Protein AF-A0A3D2L5I9-F1 (afdb_monomer_lite)

Structure (mmCIF, N/CA/C/O backbone):
data_AF-A0A3D2L5I9-F1
#
_entry.id   AF-A0A3D2L5I9-F1
#
loop_
_atom_site.group_PDB
_atom_site.id
_atom_site.type_symbol
_atom_site.label_atom_id
_atom_site.label_alt_id
_atom_site.label_comp_id
_atom_site.label_asym_id
_atom_site.label_entity_id
_atom_site.label_seq_id
_atom_site.pdbx_PDB_ins_code
_atom_site.Cartn_x
_atom_site.Cartn_y
_atom_site.Cartn_z
_atom_site.occupancy
_atom_site.B_iso_or_equiv
_atom_site.auth_seq_id
_atom_site.auth_comp_id
_atom_site.auth_asym_id
_atom_site.auth_atom_id
_atom_site.pdbx_PDB_model_num
ATOM 1 N N . SER A 1 1 ? 33.520 2.762 -10.203 1.00 84.25 1 SER A N 1
ATOM 2 C CA . SER A 1 1 ? 34.699 3.358 -9.520 1.00 84.25 1 SER A CA 1
ATOM 3 C C . SER A 1 1 ? 34.279 4.607 -8.749 1.00 84.25 1 SER A C 1
ATOM 5 O O . SER A 1 1 ? 33.201 5.120 -9.015 1.00 84.25 1 SER A O 1
ATOM 7 N N . VAL A 1 2 ? 35.081 5.107 -7.803 1.00 85.94 2 VAL A N 1
ATOM 8 C CA . VAL A 1 2 ? 34.767 6.342 -7.051 1.00 85.94 2 VAL A CA 1
ATOM 9 C C . VAL A 1 2 ? 35.855 7.382 -7.294 1.00 85.94 2 VAL A C 1
ATOM 11 O O . VAL A 1 2 ? 37.034 7.056 -7.158 1.00 85.94 2 VAL A O 1
ATOM 14 N N . ASP A 1 3 ? 35.459 8.608 -7.631 1.00 86.44 3 ASP A N 1
ATOM 15 C CA . ASP A 1 3 ? 36.350 9.762 -7.791 1.00 86.44 3 ASP A CA 1
ATOM 16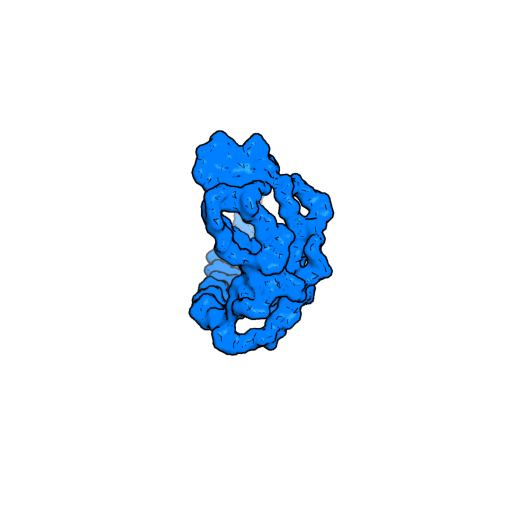 C C . ASP A 1 3 ? 35.746 11.000 -7.109 1.00 86.44 3 ASP A C 1
ATOM 18 O O . ASP A 1 3 ? 34.806 11.625 -7.602 1.00 86.44 3 ASP A O 1
ATOM 22 N N . GLY A 1 4 ? 36.245 11.330 -5.915 1.00 92.44 4 GLY A N 1
ATOM 23 C CA . GLY A 1 4 ? 35.670 12.390 -5.087 1.00 92.44 4 GLY A CA 1
ATOM 24 C C . GLY A 1 4 ? 34.204 12.112 -4.736 1.00 92.44 4 GLY A C 1
ATOM 25 O O . GLY A 1 4 ? 33.911 11.149 -4.032 1.00 92.44 4 GLY A O 1
ATOM 26 N N . ASN A 1 5 ? 33.298 12.964 -5.227 1.00 93.62 5 ASN A N 1
ATOM 27 C CA . ASN A 1 5 ? 31.845 12.836 -5.043 1.00 93.62 5 ASN A CA 1
ATOM 28 C C . ASN A 1 5 ? 31.147 12.110 -6.209 1.00 93.62 5 ASN A C 1
ATOM 30 O O . ASN A 1 5 ? 29.917 12.084 -6.252 1.00 93.62 5 ASN A O 1
ATOM 34 N N . LEU A 1 6 ? 31.913 11.564 -7.159 1.00 95.62 6 LEU A N 1
ATOM 35 C CA . LEU A 1 6 ? 31.402 10.844 -8.321 1.00 95.62 6 LEU A CA 1
ATOM 36 C C . LEU A 1 6 ? 31.503 9.335 -8.098 1.00 95.62 6 LEU A C 1
ATOM 38 O O . LEU A 1 6 ? 32.579 8.809 -7.800 1.00 95.62 6 LEU A O 1
ATOM 42 N N . TYR A 1 7 ? 30.393 8.635 -8.298 1.00 95.44 7 TYR A N 1
ATOM 43 C CA . TYR A 1 7 ? 30.299 7.183 -8.209 1.00 95.44 7 TYR A CA 1
ATOM 44 C C . TYR A 1 7 ? 29.892 6.645 -9.577 1.00 95.44 7 TYR A C 1
ATOM 46 O O . TYR A 1 7 ? 28.809 6.937 -10.071 1.00 95.44 7 TYR A O 1
ATOM 54 N N . ASN A 1 8 ? 30.787 5.884 -10.197 1.00 95.12 8 ASN A N 1
ATOM 55 C CA . ASN A 1 8 ? 30.602 5.308 -11.523 1.00 95.12 8 ASN A CA 1
ATOM 56 C C . ASN A 1 8 ? 30.122 3.864 -11.385 1.00 95.12 8 ASN A C 1
ATOM 58 O O . ASN A 1 8 ? 30.791 3.048 -10.731 1.00 95.12 8 ASN A O 1
ATOM 62 N N . PHE A 1 9 ? 29.012 3.574 -12.041 1.00 94.62 9 PHE A N 1
ATOM 63 C CA . PHE A 1 9 ? 28.404 2.264 -12.174 1.00 94.62 9 PHE A CA 1
ATOM 64 C C . PHE A 1 9 ? 28.638 1.765 -13.591 1.00 94.62 9 PHE A C 1
ATOM 66 O O . PHE A 1 9 ? 28.548 2.540 -14.545 1.00 94.62 9 PHE A O 1
ATOM 73 N N . ASN A 1 10 ? 28.970 0.479 -13.701 1.00 95.25 10 ASN A N 1
ATOM 74 C CA . ASN A 1 10 ? 29.257 -0.157 -14.985 1.00 95.25 10 ASN A CA 1
ATOM 75 C C . ASN A 1 10 ? 28.135 -1.082 -15.471 1.00 95.25 10 ASN A C 1
ATOM 77 O O . ASN A 1 10 ? 28.243 -1.684 -16.533 1.00 95.25 10 ASN A O 1
ATOM 81 N N . PHE A 1 11 ? 27.098 -1.196 -14.652 1.00 94.62 11 PHE A N 1
ATOM 82 C CA . PHE A 1 11 ? 25.869 -1.918 -14.896 1.00 94.62 11 PHE A CA 1
ATOM 83 C C . PHE A 1 11 ? 24.744 -1.034 -14.363 1.00 94.62 11 PHE A C 1
ATOM 85 O O . PHE A 1 11 ? 24.913 -0.426 -13.295 1.00 94.62 11 PHE A O 1
ATOM 92 N N . ALA A 1 12 ? 23.647 -0.931 -15.097 1.00 94.94 12 ALA A N 1
ATOM 93 C CA . ALA A 1 12 ? 22.454 -0.233 -14.661 1.00 94.94 12 ALA A CA 1
ATOM 94 C C . ALA A 1 12 ? 21.211 -0.885 -15.264 1.00 94.94 12 ALA A C 1
ATOM 96 O O . ALA A 1 12 ? 21.220 -1.295 -16.416 1.00 94.94 12 ALA A O 1
ATOM 97 N N . GLU A 1 13 ? 20.156 -0.897 -14.472 1.00 94.94 13 GLU A N 1
ATOM 98 C CA . GLU A 1 13 ? 18.800 -1.284 -14.832 1.00 94.94 13 GLU A CA 1
ATOM 99 C C . GLU A 1 13 ? 17.882 -0.310 -14.087 1.00 94.94 13 GLU A C 1
ATOM 101 O O . GLU A 1 13 ? 18.265 0.237 -13.038 1.00 94.94 13 GLU A O 1
ATOM 106 N N . ALA A 1 14 ? 16.715 -0.022 -14.645 1.00 95.12 14 ALA A N 1
ATOM 107 C CA . ALA A 1 14 ? 15.743 0.843 -14.012 1.00 95.12 14 ALA A CA 1
ATOM 108 C C . ALA A 1 14 ? 14.333 0.313 -14.204 1.00 95.12 14 ALA A C 1
ATOM 110 O O . ALA A 1 14 ? 13.960 -0.083 -15.303 1.00 95.12 14 ALA A O 1
ATOM 111 N N . ASP A 1 15 ? 13.542 0.465 -13.149 1.00 96.19 15 ASP A N 1
ATOM 112 C CA . ASP A 1 15 ? 12.116 0.198 -13.174 1.00 96.19 15 ASP A CA 1
ATOM 113 C C . ASP A 1 15 ? 11.346 1.514 -13.133 1.00 96.19 15 ASP A C 1
ATOM 115 O O . ASP A 1 15 ? 11.724 2.476 -12.447 1.00 96.19 15 ASP A O 1
ATOM 119 N N . VAL A 1 16 ? 10.237 1.547 -13.861 1.00 96.50 16 VAL A N 1
ATOM 120 C CA . VAL A 1 16 ? 9.197 2.553 -13.712 1.00 96.50 16 VAL A CA 1
ATOM 121 C C . VAL A 1 16 ? 7.863 1.876 -13.484 1.00 96.50 16 VAL A C 1
ATOM 123 O O . VAL A 1 16 ? 7.476 0.951 -14.188 1.00 96.50 16 VAL A O 1
ATOM 126 N N . GLU A 1 17 ? 7.147 2.363 -12.485 1.00 96.62 17 GLU A N 1
ATOM 127 C CA . GLU A 1 17 ? 5.979 1.682 -11.952 1.00 96.62 17 GLU A CA 1
ATOM 128 C C . GLU A 1 17 ? 4.804 2.651 -11.870 1.00 96.62 17 GLU A C 1
ATOM 130 O O . GLU A 1 17 ? 4.976 3.848 -11.595 1.00 96.62 17 GLU A O 1
ATOM 135 N N . VAL A 1 18 ? 3.597 2.143 -12.114 1.00 96.38 18 VAL A N 1
ATOM 136 C CA . VAL A 1 18 ? 2.380 2.898 -11.850 1.00 96.38 18 VAL A CA 1
ATOM 137 C C . VAL A 1 18 ? 1.309 2.049 -11.182 1.00 96.38 18 VAL A C 1
ATOM 139 O O . VAL A 1 18 ? 0.772 1.102 -11.749 1.00 96.38 18 VAL A O 1
ATOM 142 N N . ARG A 1 19 ? 0.881 2.524 -10.013 1.00 95.69 19 ARG A N 1
ATOM 143 C CA . ARG A 1 19 ? -0.243 1.957 -9.279 1.00 95.69 19 ARG A CA 1
ATOM 144 C C . ARG A 1 19 ? -1.525 2.737 -9.514 1.00 95.69 19 ARG A C 1
ATOM 146 O O . ARG A 1 19 ? -1.559 3.967 -9.386 1.00 95.69 19 ARG A O 1
ATOM 153 N N . GLN A 1 20 ? -2.619 2.026 -9.775 1.00 94.50 20 GLN A N 1
ATOM 154 C CA . GLN A 1 20 ? -3.961 2.596 -9.761 1.00 94.50 20 GLN A CA 1
ATOM 155 C C . GLN A 1 20 ? -4.847 1.884 -8.748 1.00 94.50 20 GLN A C 1
ATOM 157 O O . GLN A 1 20 ? -5.214 0.726 -8.924 1.00 94.50 20 GLN A O 1
ATOM 162 N N . ARG A 1 21 ? -5.273 2.647 -7.743 1.00 94.00 21 ARG A N 1
ATOM 163 C CA . ARG A 1 21 ? -5.914 2.128 -6.542 1.00 94.00 21 ARG A CA 1
ATOM 164 C C . ARG A 1 21 ? -7.182 2.898 -6.204 1.00 94.00 21 ARG A C 1
ATOM 166 O O . ARG A 1 21 ? -7.179 4.133 -6.229 1.00 94.00 21 ARG A O 1
ATOM 173 N N . GLU A 1 22 ? -8.250 2.181 -5.885 1.00 95.12 22 GLU A N 1
ATOM 174 C CA . GLU A 1 22 ? -9.469 2.732 -5.300 1.00 95.12 22 GLU A CA 1
ATOM 175 C C . GLU A 1 22 ? -9.723 2.046 -3.961 1.00 95.12 22 GLU A C 1
ATOM 177 O O . GLU A 1 22 ? -10.091 0.879 -3.915 1.00 95.12 22 GLU A O 1
ATOM 182 N N . GLU A 1 23 ? -9.555 2.816 -2.890 1.00 95.62 23 GLU A N 1
ATOM 183 C CA . GLU A 1 23 ? -9.696 2.345 -1.518 1.00 95.62 23 GLU A CA 1
ATOM 184 C C . GLU A 1 23 ? -10.967 2.948 -0.906 1.00 95.62 23 GLU A C 1
ATOM 186 O O . GLU A 1 23 ? -11.103 4.174 -0.788 1.00 95.62 23 GLU A O 1
ATOM 191 N N . THR A 1 24 ? -11.907 2.092 -0.509 1.00 97.50 24 THR A N 1
ATOM 192 C CA . THR A 1 24 ? -13.145 2.498 0.159 1.00 97.50 24 THR A CA 1
ATOM 193 C C . THR A 1 24 ? -13.059 2.181 1.642 1.00 97.50 24 THR A C 1
ATOM 195 O O . THR A 1 24 ? -12.891 1.035 2.038 1.00 97.50 24 THR A O 1
ATOM 198 N N . ARG A 1 25 ? -13.233 3.208 2.482 1.00 97.75 25 ARG A N 1
ATOM 199 C CA . ARG A 1 25 ? -13.242 3.060 3.941 1.00 97.75 25 ARG A CA 1
ATOM 200 C C . ARG A 1 25 ? -14.627 3.277 4.521 1.00 97.75 25 ARG A C 1
ATOM 202 O O . ARG A 1 25 ? -15.250 4.323 4.312 1.00 97.75 25 ARG A O 1
ATOM 209 N N . LYS A 1 26 ? -15.075 2.329 5.334 1.00 97.94 26 LYS A N 1
ATOM 210 C CA . LYS A 1 26 ? -16.334 2.390 6.072 1.00 97.94 26 LYS A CA 1
ATOM 211 C C . LYS A 1 26 ? -16.040 2.265 7.554 1.00 97.94 26 LYS A C 1
ATOM 213 O O . LYS A 1 26 ? -15.425 1.308 7.988 1.00 97.94 26 LYS A O 1
ATOM 218 N N . ILE A 1 27 ? -16.501 3.236 8.337 1.00 97.81 27 ILE A N 1
ATOM 219 C CA . ILE A 1 27 ? -16.278 3.272 9.785 1.00 97.81 27 ILE A CA 1
ATOM 220 C C . ILE A 1 27 ? -17.617 3.498 10.473 1.00 97.81 27 ILE A C 1
ATOM 222 O O . ILE A 1 27 ? -18.371 4.406 10.116 1.00 97.81 27 ILE A O 1
ATOM 226 N N . GLN A 1 28 ? -17.914 2.669 11.466 1.00 97.88 28 GLN A N 1
ATOM 227 C CA . GLN A 1 28 ? -19.112 2.757 12.285 1.00 97.88 28 GLN A CA 1
ATOM 228 C C . GLN A 1 28 ? -18.746 2.636 13.756 1.00 97.88 28 GLN A C 1
ATOM 230 O O . GLN A 1 28 ? -17.917 1.822 14.154 1.00 97.88 28 GLN A O 1
ATOM 235 N N . THR A 1 29 ? -19.381 3.451 14.589 1.00 97.75 29 THR A N 1
ATOM 236 C CA . THR A 1 29 ? -19.207 3.381 16.037 1.00 97.75 29 THR A CA 1
ATOM 237 C C . THR A 1 29 ? -20.531 3.668 16.711 1.00 97.75 29 THR A C 1
ATOM 239 O O . THR A 1 29 ? -21.178 4.681 16.443 1.00 97.75 29 THR A O 1
ATOM 242 N N . TYR A 1 30 ? -20.917 2.778 17.611 1.00 98.19 30 TYR A N 1
ATOM 243 C CA . TYR A 1 30 ? -22.117 2.889 18.416 1.00 98.19 30 TYR A CA 1
ATOM 244 C C . TYR A 1 30 ? -21.705 2.803 19.876 1.00 98.19 30 TYR A C 1
ATOM 246 O O . TYR A 1 30 ? -20.954 1.913 20.260 1.00 98.19 30 TYR A O 1
ATOM 254 N N . ALA A 1 31 ? -22.203 3.718 20.697 1.00 97.88 31 ALA A N 1
ATOM 255 C CA . ALA A 1 31 ? -21.977 3.696 22.132 1.00 97.88 31 ALA A CA 1
ATOM 256 C C . ALA A 1 31 ? -23.302 3.934 22.849 1.00 97.88 31 ALA A C 1
ATOM 258 O O . ALA A 1 31 ? -24.045 4.862 22.520 1.00 97.88 31 ALA A O 1
ATOM 259 N N . LEU A 1 32 ? -23.597 3.086 23.827 1.00 98.31 32 LEU A N 1
ATOM 260 C CA . LEU A 1 32 ? -24.710 3.263 24.742 1.00 98.31 32 LEU A CA 1
ATOM 261 C C . LEU A 1 32 ? -24.187 3.232 26.165 1.00 98.31 32 LEU A C 1
ATOM 263 O O . LEU A 1 32 ? -23.439 2.341 26.556 1.00 98.31 32 LEU A O 1
ATOM 267 N N . GLY A 1 33 ? -24.646 4.184 26.962 1.00 97.88 33 GLY A N 1
ATOM 268 C CA . GLY A 1 33 ? -24.275 4.262 28.358 1.00 97.88 33 GLY A CA 1
ATOM 269 C C . GLY A 1 33 ? -25.379 4.849 29.209 1.00 97.88 33 GLY A C 1
ATOM 270 O O . GLY A 1 33 ? -26.383 5.373 28.719 1.00 97.88 33 GLY A O 1
ATOM 271 N N . GLY A 1 34 ? -25.177 4.742 30.512 1.00 98.06 34 GLY A N 1
ATOM 272 C CA . GLY A 1 34 ? -26.098 5.245 31.506 1.00 98.06 34 GLY A CA 1
ATOM 273 C C . GLY A 1 34 ? -25.380 5.628 32.786 1.00 98.06 34 GLY A C 1
ATOM 274 O O . GLY A 1 34 ? -24.269 5.186 33.076 1.00 98.06 34 GLY A O 1
ATOM 275 N N . LYS A 1 35 ? -26.060 6.467 33.561 1.00 98.44 35 LYS A N 1
ATOM 276 C CA . LYS A 1 35 ? -25.622 6.900 34.881 1.00 98.44 35 LYS A CA 1
ATOM 277 C C . LYS A 1 35 ? -26.725 6.604 35.878 1.00 98.44 35 LYS A C 1
ATOM 279 O O . LYS A 1 35 ? -27.833 7.126 35.755 1.00 98.44 35 LYS A O 1
ATOM 284 N N . THR A 1 36 ? -26.415 5.781 36.868 1.00 98.31 36 THR A N 1
ATOM 285 C CA . THR A 1 36 ? -27.343 5.418 37.937 1.00 98.31 36 THR A CA 1
ATOM 286 C C . THR A 1 36 ? -26.866 6.013 39.252 1.00 98.31 36 THR A C 1
ATOM 288 O O . THR A 1 36 ? -25.706 5.863 39.634 1.00 98.31 36 THR A O 1
ATOM 291 N N . PHE A 1 37 ? -27.785 6.657 39.970 1.00 97.94 37 PHE A N 1
ATOM 292 C CA . PHE A 1 37 ? -27.556 7.160 41.321 1.00 97.94 37 PHE A CA 1
ATOM 293 C C . PHE A 1 37 ? -28.222 6.225 42.330 1.00 97.94 37 PHE A C 1
ATOM 295 O O . PHE A 1 37 ? -29.428 5.985 42.255 1.00 97.94 37 PHE A O 1
ATOM 302 N N . ALA A 1 38 ? -27.444 5.701 43.276 1.00 95.44 38 ALA A N 1
ATOM 303 C CA . ALA A 1 38 ? -27.912 4.777 44.304 1.00 95.44 38 ALA A CA 1
ATOM 304 C C . ALA A 1 38 ? -27.330 5.170 45.670 1.00 95.44 38 ALA A C 1
ATOM 306 O O . ALA A 1 38 ? -26.244 4.743 46.067 1.00 95.44 38 ALA A O 1
ATOM 307 N N . GLY A 1 39 ? -28.062 6.021 46.395 1.00 94.88 39 GLY A N 1
ATOM 308 C CA . GLY A 1 39 ? -27.584 6.611 47.645 1.00 94.88 39 GLY A CA 1
ATOM 309 C C . GLY A 1 39 ? -26.332 7.454 47.405 1.00 94.88 39 GLY A C 1
ATOM 310 O O . GLY A 1 39 ? -26.354 8.384 46.606 1.00 94.88 39 GLY A O 1
ATOM 311 N N . ASN A 1 40 ? -25.240 7.099 48.077 1.00 95.75 40 ASN A N 1
ATOM 312 C CA . ASN A 1 40 ? -23.949 7.780 47.962 1.00 95.75 40 ASN A CA 1
ATOM 313 C C . ASN A 1 40 ? -23.124 7.322 46.749 1.00 95.75 40 ASN A C 1
ATOM 315 O O . ASN A 1 40 ? -22.022 7.825 46.531 1.00 95.75 40 ASN A O 1
ATOM 319 N N . TRP A 1 41 ? -23.598 6.318 46.008 1.00 97.44 41 TRP A N 1
ATOM 320 C CA . TRP A 1 41 ? -22.917 5.794 44.833 1.00 97.44 41 TRP A CA 1
ATOM 321 C C . TRP A 1 41 ? -23.452 6.428 43.554 1.00 97.44 41 TRP A C 1
ATOM 323 O O . TRP A 1 41 ? -24.660 6.545 43.347 1.00 97.44 41 TRP A O 1
ATOM 333 N N . THR A 1 42 ? -22.524 6.762 42.669 1.00 98.50 42 THR A N 1
ATOM 334 C CA . THR A 1 42 ? -22.774 7.053 41.263 1.00 98.50 42 THR A CA 1
ATOM 335 C C . THR A 1 42 ? -22.095 5.968 40.440 1.00 98.50 42 THR A C 1
ATOM 337 O O . THR A 1 42 ? -20.902 5.720 40.612 1.00 98.50 42 THR A O 1
ATOM 340 N N . VAL A 1 43 ? -22.869 5.311 39.581 1.00 98.19 43 VAL A N 1
ATOM 341 C CA . VAL A 1 43 ? -22.413 4.234 38.701 1.00 98.19 43 VAL A CA 1
ATOM 342 C C . VAL A 1 43 ? -22.577 4.703 37.264 1.00 98.19 43 VAL A C 1
ATOM 344 O O . VAL A 1 43 ? -23.707 4.893 36.812 1.00 98.19 43 VAL A O 1
ATOM 347 N N . ASP A 1 44 ? -21.466 4.897 36.567 1.00 98.50 44 ASP A N 1
ATOM 348 C CA . ASP A 1 44 ? -21.426 5.212 35.142 1.00 98.50 44 ASP A CA 1
ATOM 349 C C . ASP A 1 44 ? -21.025 3.937 34.386 1.00 98.50 44 ASP A C 1
ATOM 351 O O . ASP A 1 44 ? -20.014 3.314 34.706 1.00 98.50 44 ASP A O 1
ATOM 355 N N . TYR A 1 45 ? -21.825 3.520 33.409 1.00 98.38 45 TYR A N 1
ATOM 356 C CA . TYR A 1 45 ? -21.570 2.320 32.610 1.00 98.38 45 TYR A CA 1
ATOM 357 C C . TYR A 1 45 ? -21.754 2.618 31.126 1.00 98.38 45 TYR A C 1
ATOM 359 O O . TYR A 1 45 ? -22.641 3.382 30.748 1.00 98.38 45 TYR A O 1
ATOM 367 N N . GLU A 1 46 ? -20.923 2.006 30.290 1.00 98.62 46 GLU A N 1
ATOM 368 C CA . GLU A 1 46 ? -20.941 2.174 28.838 1.00 98.62 46 GLU A CA 1
ATOM 369 C C . GLU A 1 46 ? -20.584 0.856 28.150 1.00 98.62 46 GLU A C 1
ATOM 371 O O . GLU A 1 46 ? -19.700 0.122 28.599 1.00 98.62 46 GLU A O 1
ATOM 376 N N . VAL A 1 47 ? -21.282 0.576 27.056 1.00 98.38 47 VAL A N 1
ATOM 377 C CA . VAL A 1 47 ? -20.923 -0.434 26.066 1.00 98.38 47 VAL A CA 1
ATOM 378 C C . VAL A 1 47 ? -20.761 0.259 24.722 1.00 98.38 47 VAL A C 1
ATOM 380 O O . VAL A 1 47 ? -21.607 1.067 24.327 1.00 98.38 47 VAL A O 1
ATOM 383 N N . SER A 1 48 ? -19.683 -0.051 24.015 1.00 98.31 48 SER A N 1
ATOM 384 C CA . SER A 1 48 ? -19.455 0.444 22.665 1.00 98.31 48 SER A CA 1
ATOM 385 C C . SER A 1 48 ? -19.090 -0.678 21.712 1.00 98.31 48 SER A C 1
ATOM 387 O O . SER A 1 48 ? -18.402 -1.622 22.090 1.00 98.31 48 SER A O 1
ATOM 389 N N . TYR A 1 49 ? -19.532 -0.520 20.473 1.00 98.38 49 TYR A N 1
ATOM 390 C CA . TYR A 1 49 ? -19.187 -1.348 19.333 1.00 98.38 49 TYR A CA 1
ATOM 391 C C . TYR A 1 49 ? -18.591 -0.450 18.252 1.00 98.38 49 TYR A C 1
ATOM 393 O O . TYR A 1 49 ? -19.191 0.571 17.900 1.00 98.38 49 TYR A O 1
ATOM 401 N N . ALA A 1 50 ? -17.426 -0.816 17.739 1.00 98.12 50 ALA A N 1
ATOM 402 C CA . ALA A 1 50 ? -16.801 -0.181 16.595 1.00 98.12 50 ALA A CA 1
ATOM 403 C C . ALA A 1 50 ? -16.540 -1.227 15.512 1.00 98.12 50 ALA A C 1
ATOM 405 O O . ALA A 1 50 ? -16.173 -2.359 15.808 1.00 98.12 50 ALA A O 1
ATOM 406 N N . TYR A 1 51 ? -16.754 -0.827 14.267 1.00 98.44 51 TYR A N 1
ATOM 407 C CA . TYR A 1 51 ? -16.447 -1.618 13.087 1.00 98.44 51 TYR A CA 1
ATOM 408 C C . TYR A 1 51 ? -15.817 -0.706 12.044 1.00 98.44 51 TYR A C 1
ATOM 410 O O . TYR A 1 51 ? -16.350 0.377 11.768 1.00 98.44 51 TYR A O 1
ATOM 418 N N . ALA A 1 52 ? -14.706 -1.139 11.470 1.00 98.25 52 ALA A N 1
ATOM 419 C CA . ALA A 1 52 ? -14.085 -0.509 10.325 1.00 98.25 52 ALA A CA 1
ATOM 420 C C . ALA A 1 52 ? -13.772 -1.554 9.252 1.00 98.25 52 ALA A C 1
ATOM 422 O O . ALA A 1 52 ? -13.364 -2.664 9.563 1.00 98.25 52 ALA A O 1
ATOM 423 N N . GLU A 1 53 ? -13.961 -1.163 8.000 1.00 98.31 53 GLU A N 1
ATOM 424 C CA . GLU A 1 53 ? -13.652 -1.946 6.807 1.00 98.31 53 GLU A CA 1
ATOM 425 C C . GLU A 1 53 ? -12.888 -1.038 5.838 1.00 98.31 53 GLU A C 1
ATOM 427 O O . GLU A 1 53 ? -13.254 0.132 5.647 1.00 98.31 53 GLU A O 1
ATOM 432 N N . GLU A 1 54 ? -11.820 -1.564 5.257 1.00 97.94 54 GLU A N 1
ATOM 433 C CA . GLU A 1 54 ? -11.077 -0.980 4.148 1.00 97.94 54 GLU A CA 1
ATOM 434 C C . GLU A 1 54 ? -11.076 -1.988 3.000 1.00 97.94 54 GLU A C 1
ATOM 436 O O . GLU A 1 54 ? -10.475 -3.052 3.115 1.00 97.94 54 GLU A O 1
ATOM 441 N N . ASP A 1 55 ? -11.769 -1.646 1.919 1.00 97.69 55 ASP A N 1
ATOM 442 C CA . ASP A 1 55 ? -11.817 -2.429 0.686 1.00 97.69 55 ASP A CA 1
ATOM 443 C C . ASP A 1 55 ? -10.906 -1.773 -0.354 1.00 97.69 55 ASP A C 1
ATOM 445 O O . ASP A 1 55 ? -11.141 -0.629 -0.760 1.00 97.69 55 ASP A O 1
ATOM 449 N N . ASP A 1 56 ? -9.867 -2.499 -0.758 1.00 95.94 56 ASP A N 1
ATOM 450 C CA . ASP A 1 56 ? -8.898 -2.119 -1.784 1.00 95.94 56 ASP A CA 1
ATOM 451 C C . ASP A 1 56 ? -8.923 -3.087 -2.980 1.00 95.94 56 ASP A C 1
ATOM 453 O O . ASP A 1 56 ? -7.940 -3.288 -3.689 1.00 95.94 56 ASP A O 1
ATOM 457 N N . SER A 1 57 ? -10.079 -3.707 -3.234 1.00 94.69 57 SER A N 1
ATOM 458 C CA . SER A 1 57 ? -10.244 -4.736 -4.269 1.00 94.69 57 SER A CA 1
ATOM 459 C C . SER A 1 57 ? -10.211 -4.211 -5.707 1.00 94.69 57 SER A C 1
ATOM 461 O O . SER A 1 57 ? -10.353 -4.965 -6.673 1.00 94.69 57 SER A O 1
ATOM 463 N N . ASN A 1 58 ? -10.068 -2.899 -5.882 1.00 94.31 58 ASN A N 1
ATOM 464 C CA . ASN A 1 58 ? -9.921 -2.252 -7.177 1.00 94.31 58 ASN A CA 1
ATOM 465 C C . ASN A 1 58 ? -8.532 -1.615 -7.298 1.00 94.31 58 ASN A C 1
ATOM 467 O O . ASN A 1 58 ? -8.389 -0.428 -7.607 1.00 94.31 58 ASN A O 1
ATOM 471 N N . ASN A 1 59 ? -7.510 -2.439 -7.097 1.00 94.50 59 ASN A N 1
ATOM 472 C CA . ASN A 1 59 ? -6.107 -2.080 -7.223 1.00 94.50 59 ASN A CA 1
ATOM 473 C C . ASN A 1 59 ? -5.482 -2.750 -8.459 1.00 94.50 59 ASN A C 1
ATOM 475 O O . ASN A 1 59 ? -5.983 -3.754 -8.962 1.00 94.50 59 ASN A O 1
ATOM 479 N N . HIS A 1 60 ? -4.468 -2.133 -9.049 1.00 95.50 60 HIS A N 1
ATOM 480 C CA . HIS A 1 60 ? -3.479 -2.830 -9.864 1.00 95.50 60 HIS A CA 1
ATOM 481 C C . HIS A 1 60 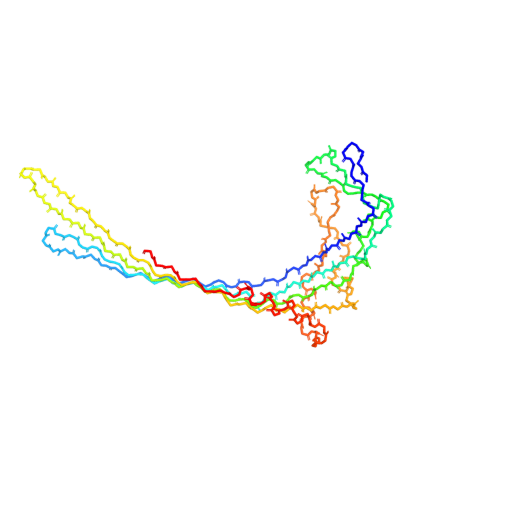? -2.171 -2.052 -9.865 1.00 95.50 60 HIS A C 1
ATOM 483 O O . HIS A 1 60 ? -2.186 -0.817 -9.771 1.00 95.50 60 HIS A O 1
ATOM 489 N N . ASP A 1 61 ? -1.083 -2.777 -10.054 1.00 96.81 61 ASP A N 1
ATOM 490 C CA . ASP A 1 61 ? 0.244 -2.241 -10.283 1.00 96.81 61 ASP A CA 1
ATOM 491 C C . ASP A 1 61 ? 0.815 -2.749 -11.599 1.00 96.81 61 ASP A C 1
ATOM 493 O O . ASP A 1 61 ? 0.469 -3.840 -12.050 1.00 96.81 61 ASP A O 1
ATOM 497 N N . VAL A 1 62 ? 1.660 -1.943 -12.230 1.00 97.62 62 VAL A N 1
ATOM 498 C CA . VAL A 1 62 ? 2.435 -2.363 -13.398 1.00 97.62 62 VAL A CA 1
ATOM 499 C C . VAL A 1 62 ? 3.832 -1.800 -13.285 1.00 97.62 62 VAL A C 1
ATOM 501 O O . VAL A 1 62 ? 4.002 -0.576 -13.298 1.00 97.62 62 VAL A O 1
ATOM 504 N N . ALA A 1 63 ? 4.812 -2.692 -13.260 1.00 97.75 63 ALA A N 1
ATOM 505 C CA . ALA A 1 63 ? 6.218 -2.366 -13.375 1.00 97.75 63 ALA A CA 1
ATOM 506 C C . ALA A 1 63 ? 6.681 -2.582 -14.819 1.00 97.75 63 ALA A C 1
ATOM 508 O O . ALA A 1 63 ? 6.369 -3.592 -15.452 1.00 97.75 63 ALA A O 1
ATOM 509 N N . PHE A 1 64 ? 7.437 -1.621 -15.339 1.00 98.12 64 PHE A N 1
ATOM 510 C CA . PHE A 1 64 ? 8.180 -1.749 -16.582 1.00 98.12 64 PHE A CA 1
ATOM 511 C C . PHE A 1 64 ? 9.663 -1.605 -16.281 1.00 98.12 64 PHE A C 1
ATOM 513 O O . PHE A 1 64 ? 10.067 -0.628 -15.646 1.00 98.12 64 PHE A O 1
ATOM 520 N N . ARG A 1 65 ? 10.462 -2.541 -16.770 1.00 97.38 65 ARG A N 1
ATOM 521 C CA . ARG A 1 65 ? 11.898 -2.633 -16.545 1.00 97.38 65 ARG A CA 1
ATOM 522 C C . ARG A 1 65 ? 12.648 -2.342 -17.829 1.00 97.38 65 ARG A C 1
ATOM 524 O O . ARG A 1 65 ? 12.190 -2.671 -18.922 1.00 97.38 65 ARG A O 1
ATOM 531 N N . SER A 1 66 ? 13.774 -1.655 -17.699 1.00 95.94 66 SER A N 1
ATOM 532 C CA . SER A 1 66 ? 14.683 -1.454 -18.817 1.00 95.94 66 SER A CA 1
ATOM 533 C C . SER A 1 66 ? 15.554 -2.676 -19.065 1.00 95.94 66 SER A C 1
ATOM 535 O O . SER A 1 66 ? 15.892 -3.366 -18.114 1.00 95.94 66 SER A O 1
ATOM 537 N N . ASP A 1 67 ? 16.066 -2.835 -20.284 1.00 90.88 67 ASP A N 1
ATOM 538 C CA . ASP A 1 67 ? 17.169 -3.768 -20.541 1.00 90.88 67 ASP A CA 1
ATOM 539 C C . ASP A 1 67 ? 18.397 -3.503 -19.643 1.00 90.88 67 ASP A C 1
ATOM 541 O O . ASP A 1 67 ? 18.689 -2.362 -19.255 1.00 90.88 67 ASP A O 1
ATOM 545 N N . ASP A 1 68 ? 19.183 -4.556 -19.414 1.00 92.12 68 ASP A N 1
ATOM 546 C CA . ASP A 1 68 ? 20.493 -4.493 -18.767 1.00 92.12 68 ASP A CA 1
ATOM 547 C C . ASP A 1 68 ? 21.473 -3.601 -19.546 1.00 92.12 68 ASP A C 1
ATOM 549 O O . ASP A 1 68 ? 21.908 -3.909 -20.663 1.00 92.12 68 ASP A O 1
ATOM 553 N N . MET A 1 69 ? 21.912 -2.509 -18.920 1.00 92.00 69 MET A N 1
ATOM 554 C CA . MET A 1 69 ? 22.880 -1.586 -19.506 1.00 92.00 69 MET A CA 1
ATOM 555 C C . MET A 1 69 ? 24.277 -1.821 -18.939 1.00 92.00 69 MET A C 1
ATOM 557 O O . MET A 1 69 ? 24.578 -1.449 -17.806 1.00 92.00 69 MET A O 1
ATOM 561 N N . GLU A 1 70 ? 25.180 -2.357 -19.761 1.00 92.81 70 GLU A N 1
ATOM 562 C CA . GLU A 1 70 ? 26.574 -2.621 -19.393 1.00 92.81 70 GLU A CA 1
ATOM 563 C C . GLU A 1 70 ? 27.574 -1.699 -20.109 1.00 92.81 70 GLU A C 1
ATOM 565 O O . GLU A 1 70 ? 27.485 -1.433 -21.309 1.00 92.81 70 GLU A O 1
ATOM 570 N N . GLY A 1 71 ? 28.597 -1.239 -19.387 1.00 89.62 71 GLY A N 1
ATOM 571 C CA . GLY A 1 71 ? 29.694 -0.452 -19.955 1.00 89.62 71 GLY A CA 1
ATOM 572 C C . GLY A 1 71 ? 30.453 0.354 -18.907 1.00 89.62 71 GLY A C 1
ATOM 573 O O . GLY A 1 71 ? 29.968 0.558 -17.806 1.00 89.62 71 GLY A O 1
ATOM 574 N N . ASP A 1 72 ? 31.661 0.832 -19.209 1.00 88.69 72 ASP A N 1
ATOM 575 C CA . ASP A 1 72 ? 32.425 1.617 -18.228 1.00 88.69 72 ASP A CA 1
ATOM 576 C C . ASP A 1 72 ? 31.796 3.002 -18.000 1.00 88.69 72 ASP A C 1
ATOM 578 O O . ASP A 1 72 ? 31.695 3.803 -18.932 1.00 88.69 72 ASP A O 1
ATOM 582 N N . GLY A 1 73 ? 31.372 3.283 -16.763 1.00 85.88 73 GLY A N 1
ATOM 583 C CA . GLY A 1 73 ? 30.745 4.553 -16.389 1.00 85.88 73 GLY A CA 1
ATOM 584 C C . GLY A 1 73 ? 29.403 4.820 -17.078 1.00 85.88 73 GLY A C 1
ATOM 585 O O . GLY A 1 73 ? 29.113 5.973 -17.412 1.00 85.88 73 GLY A O 1
ATOM 586 N N . ILE A 1 74 ? 28.601 3.770 -17.300 1.00 93.69 74 ILE A N 1
ATOM 587 C CA . ILE A 1 74 ? 27.294 3.873 -17.964 1.00 93.69 74 ILE A CA 1
ATOM 588 C C . ILE A 1 74 ? 26.363 4.837 -17.221 1.00 93.69 74 ILE A C 1
ATOM 590 O O . ILE A 1 74 ? 25.744 5.703 -17.844 1.00 93.69 74 ILE A O 1
ATOM 594 N N . VAL A 1 75 ? 26.391 4.772 -15.885 1.00 95.00 75 VAL A N 1
ATOM 595 C CA . VAL A 1 75 ? 25.752 5.723 -14.976 1.00 95.00 75 VAL A CA 1
ATOM 596 C C . VAL A 1 75 ? 26.793 6.276 -14.008 1.00 95.00 75 VAL A C 1
ATOM 598 O O . VAL A 1 75 ? 27.580 5.554 -13.399 1.00 95.00 75 VAL A O 1
ATOM 601 N N . VAL A 1 76 ? 26.774 7.589 -13.834 1.00 95.88 76 VAL A N 1
ATOM 602 C CA . VAL A 1 76 ? 27.603 8.345 -12.903 1.00 95.88 76 VAL A CA 1
ATOM 603 C C . VAL A 1 76 ? 26.681 9.099 -11.962 1.00 95.88 76 VAL A C 1
ATOM 605 O O . VAL A 1 76 ? 25.996 10.036 -12.376 1.00 95.88 76 VAL A O 1
ATOM 608 N N . TRP A 1 77 ? 26.690 8.708 -10.692 1.00 95.19 77 TRP A N 1
ATOM 609 C CA . TRP A 1 77 ? 26.064 9.454 -9.610 1.00 95.19 77 TRP A CA 1
ATOM 610 C C . TRP A 1 77 ? 27.010 10.554 -9.139 1.00 95.19 77 TRP A C 1
ATOM 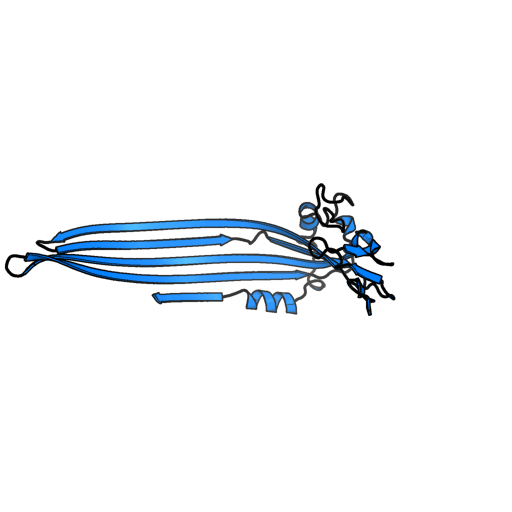612 O O . TRP A 1 77 ? 28.083 10.279 -8.602 1.00 95.19 77 TRP A O 1
ATOM 622 N N . ASP A 1 78 ? 26.593 11.801 -9.299 1.00 95.88 78 ASP A N 1
ATOM 623 C CA . ASP A 1 78 ? 27.264 12.985 -8.780 1.00 95.88 78 ASP A CA 1
ATOM 624 C C . ASP A 1 78 ? 26.586 13.450 -7.487 1.00 95.88 78 ASP A C 1
ATOM 626 O O . ASP A 1 78 ? 25.445 13.919 -7.490 1.00 95.88 78 ASP A O 1
ATOM 630 N N . ASN A 1 79 ? 27.311 13.320 -6.375 1.00 95.25 79 ASN A N 1
ATOM 631 C CA . ASN A 1 79 ? 26.884 13.739 -5.042 1.00 95.25 79 ASN A CA 1
ATOM 632 C C . ASN A 1 79 ? 27.526 15.066 -4.589 1.00 95.25 79 ASN A C 1
ATOM 634 O O . ASN A 1 79 ? 27.659 15.310 -3.389 1.00 95.25 79 ASN A O 1
ATOM 638 N N . SER A 1 80 ? 28.008 15.902 -5.515 1.00 94.88 80 SER A N 1
ATOM 639 C CA . SER A 1 80 ? 28.645 17.186 -5.183 1.00 94.88 80 SER A CA 1
ATOM 640 C C . SER A 1 80 ? 27.697 18.190 -4.521 1.00 94.88 80 SER A C 1
ATOM 642 O O . SER A 1 80 ? 28.140 18.967 -3.673 1.00 94.88 80 SER A O 1
ATOM 644 N N . ASP A 1 81 ? 26.402 18.123 -4.843 1.00 94.12 81 ASP A N 1
ATOM 645 C CA . ASP A 1 81 ? 25.307 18.703 -4.064 1.00 94.12 81 ASP A CA 1
ATOM 646 C C . ASP A 1 81 ? 24.444 17.569 -3.477 1.00 94.12 81 ASP A C 1
ATOM 648 O O . ASP A 1 81 ? 23.550 17.060 -4.158 1.00 94.12 81 ASP A O 1
ATOM 652 N N . PRO A 1 82 ? 24.658 17.177 -2.207 1.00 90.88 82 PRO A N 1
ATOM 653 C CA . PRO A 1 82 ? 23.882 16.112 -1.575 1.00 90.88 82 PRO A CA 1
ATOM 654 C C . PRO A 1 82 ? 22.380 16.407 -1.459 1.00 90.88 82 PRO A C 1
ATOM 656 O O . PRO A 1 82 ? 21.599 15.492 -1.215 1.00 90.88 82 PRO A O 1
ATOM 659 N N . GLN A 1 83 ? 21.951 17.670 -1.598 1.00 93.25 83 GLN A N 1
ATOM 660 C CA . GLN A 1 83 ? 20.526 18.018 -1.599 1.00 93.25 83 GLN A CA 1
ATOM 661 C C . GLN A 1 83 ? 19.876 17.787 -2.966 1.00 93.25 83 GLN A C 1
ATOM 663 O O . GLN A 1 83 ? 18.651 17.662 -3.041 1.00 93.25 83 GLN A O 1
ATOM 668 N N . LYS A 1 84 ? 20.678 17.748 -4.036 1.00 93.88 84 LYS A N 1
ATOM 669 C CA . LYS A 1 84 ? 20.244 17.492 -5.410 1.00 93.88 84 LYS A CA 1
ATOM 670 C C . LYS A 1 84 ? 21.277 16.638 -6.158 1.00 93.88 84 LYS A C 1
ATOM 672 O O . LYS A 1 84 ? 21.957 17.153 -7.051 1.00 93.88 84 LYS A O 1
ATOM 677 N N . PRO A 1 85 ? 21.384 15.338 -5.844 1.00 93.81 85 PRO A N 1
ATOM 678 C CA . PRO A 1 85 ? 22.233 14.438 -6.610 1.00 93.81 85 PRO A CA 1
ATOM 679 C C . PRO A 1 85 ? 21.862 14.452 -8.093 1.00 93.81 85 PRO A C 1
ATOM 681 O O . PRO A 1 85 ? 20.712 14.732 -8.457 1.00 93.81 85 PRO A O 1
ATOM 684 N N . LYS A 1 86 ? 22.844 14.175 -8.949 1.00 95.38 86 LYS A N 1
ATOM 685 C CA . LYS A 1 86 ? 22.651 14.130 -10.397 1.00 95.38 86 LYS A CA 1
ATOM 686 C C . LYS A 1 86 ? 23.183 12.824 -10.970 1.00 95.38 86 LYS A C 1
ATOM 688 O O . LYS A 1 86 ? 24.350 12.504 -10.789 1.00 95.38 86 LYS A O 1
ATOM 693 N N . LEU A 1 87 ? 22.360 12.124 -11.737 1.00 94.50 87 LEU A N 1
ATOM 694 C CA . LEU A 1 87 ? 22.792 11.045 -12.615 1.00 94.50 87 LEU A CA 1
ATOM 695 C C . LEU A 1 87 ? 23.234 11.614 -13.968 1.00 94.50 87 LEU A C 1
ATOM 697 O O . LEU A 1 87 ? 22.619 12.529 -14.523 1.00 94.50 87 LEU A O 1
ATOM 701 N N . SER A 1 88 ? 24.322 11.082 -14.494 1.00 93.88 88 SER A N 1
ATOM 702 C CA . SER A 1 88 ? 24.853 11.346 -15.833 1.00 93.88 88 SER A CA 1
ATOM 703 C C . SER A 1 88 ? 25.552 10.083 -16.332 1.00 93.88 88 SER A C 1
ATOM 705 O O . SER A 1 88 ? 25.439 9.054 -15.682 1.00 93.88 88 SER A O 1
ATOM 707 N N . GLY A 1 89 ? 26.258 10.124 -17.456 1.00 92.25 89 GLY A N 1
ATOM 708 C CA . GLY A 1 89 ? 26.973 8.958 -17.978 1.00 92.25 89 GLY A CA 1
ATOM 709 C C . GLY A 1 89 ? 26.731 8.773 -19.466 1.00 92.25 89 GLY A C 1
ATOM 710 O O . GLY A 1 89 ? 25.961 9.515 -20.076 1.00 92.25 89 GLY A O 1
ATOM 711 N N . THR A 1 90 ? 27.444 7.823 -20.059 1.00 90.75 90 THR A N 1
ATOM 712 C CA . THR A 1 90 ? 27.376 7.537 -21.500 1.00 90.75 90 THR A CA 1
ATOM 713 C C . THR A 1 90 ? 26.124 6.769 -21.897 1.00 90.75 90 THR A C 1
ATOM 715 O O . THR A 1 90 ? 25.715 6.864 -23.049 1.00 90.75 90 THR A O 1
ATOM 718 N N . GLY A 1 91 ? 25.508 6.049 -20.963 1.00 88.56 91 GLY A N 1
ATOM 719 C CA . GLY A 1 91 ? 24.238 5.365 -21.167 1.00 88.56 91 GLY A CA 1
ATOM 720 C C . GLY A 1 91 ? 23.235 5.819 -20.135 1.00 88.56 91 GLY A C 1
ATOM 721 O O . GLY A 1 91 ? 22.650 4.991 -19.472 1.00 88.56 91 GLY A O 1
ATOM 722 N N . ILE A 1 92 ? 23.072 7.129 -19.951 1.00 91.62 92 ILE A N 1
ATOM 723 C CA . ILE A 1 92 ? 21.995 7.667 -19.111 1.00 91.62 92 ILE A CA 1
ATOM 724 C C . ILE A 1 92 ? 20.670 7.773 -19.881 1.00 91.62 92 ILE A C 1
ATOM 726 O O . ILE A 1 92 ? 19.615 7.894 -19.272 1.00 91.62 92 ILE A O 1
ATOM 730 N N . ASP A 1 93 ? 20.728 7.740 -21.215 1.00 91.31 93 ASP A N 1
ATOM 731 C CA . ASP A 1 93 ? 19.585 8.037 -22.081 1.00 91.31 93 ASP A CA 1
ATOM 732 C C . ASP A 1 93 ? 18.468 6.987 -21.993 1.00 91.31 93 ASP A C 1
ATOM 734 O O . ASP A 1 93 ? 17.308 7.359 -22.153 1.00 91.31 93 ASP A O 1
ATOM 738 N N . PHE A 1 94 ? 18.784 5.725 -21.658 1.00 91.31 94 PHE A N 1
ATOM 739 C CA . PHE A 1 94 ? 17.764 4.683 -21.454 1.00 91.31 94 PHE A CA 1
ATOM 740 C C . PHE A 1 94 ? 16.779 5.060 -20.340 1.00 91.31 94 PHE A C 1
ATOM 742 O O . PHE A 1 94 ? 15.604 4.752 -20.453 1.00 91.31 94 PHE A O 1
ATOM 749 N N . LEU A 1 95 ? 17.214 5.828 -19.326 1.00 92.62 95 LEU A N 1
ATOM 750 C CA . LEU A 1 95 ? 16.336 6.306 -18.248 1.00 92.62 95 LEU A CA 1
ATOM 751 C C . LEU A 1 95 ? 15.242 7.268 -18.723 1.00 92.62 95 LEU A C 1
ATOM 753 O O . LEU A 1 95 ? 14.325 7.600 -17.972 1.00 92.62 95 LEU A O 1
ATOM 757 N N . TYR A 1 96 ? 15.396 7.823 -19.923 1.00 93.06 96 TYR A N 1
ATOM 758 C CA . TYR A 1 96 ? 14.555 8.892 -20.452 1.00 93.06 96 TYR A CA 1
ATOM 759 C C . TYR A 1 96 ? 13.828 8.484 -21.739 1.00 93.06 96 TYR A C 1
ATOM 761 O O . TYR A 1 96 ? 13.079 9.294 -22.302 1.00 93.06 96 TYR A O 1
ATOM 769 N N . ASP A 1 97 ? 14.053 7.257 -22.212 1.00 94.62 97 ASP A N 1
ATOM 770 C CA . ASP A 1 97 ? 13.425 6.709 -23.403 1.00 94.62 97 ASP A CA 1
ATOM 771 C C . ASP A 1 97 ? 12.455 5.585 -23.016 1.00 94.62 97 ASP A C 1
ATOM 773 O O . ASP A 1 97 ? 12.897 4.489 -22.681 1.00 94.62 97 ASP A O 1
ATOM 777 N N . PRO A 1 98 ? 11.129 5.803 -23.085 1.00 96.38 98 PRO A N 1
ATOM 778 C CA . PRO A 1 98 ? 10.162 4.758 -22.771 1.00 96.38 98 PRO A CA 1
ATOM 779 C C . PRO A 1 98 ? 10.252 3.549 -23.716 1.00 96.38 98 PRO A C 1
ATOM 781 O O . PRO A 1 98 ? 9.718 2.499 -23.386 1.00 96.38 98 PRO A O 1
ATOM 784 N N . ALA A 1 99 ? 10.908 3.665 -24.878 1.00 95.69 99 ALA A N 1
ATOM 785 C CA . ALA A 1 99 ? 11.155 2.524 -25.762 1.00 95.69 99 ALA A CA 1
ATOM 786 C C . ALA A 1 99 ? 12.230 1.562 -25.231 1.00 95.69 99 ALA A C 1
ATOM 788 O O . ALA A 1 99 ? 12.385 0.478 -25.783 1.00 95.69 99 ALA A O 1
ATOM 789 N N . SER A 1 100 ? 12.972 1.953 -24.191 1.00 95.00 100 SER A N 1
ATOM 790 C CA . SER A 1 100 ? 13.939 1.093 -23.507 1.00 95.00 100 SER A CA 1
ATOM 791 C C . SER A 1 100 ? 13.309 0.199 -22.441 1.00 95.00 100 SER A C 1
ATOM 793 O O . SER A 1 100 ? 14.065 -0.502 -21.786 1.00 95.00 100 SER A O 1
ATOM 795 N N . TYR A 1 101 ? 11.985 0.250 -22.248 1.00 97.19 101 TYR A N 1
ATOM 796 C CA . TYR A 1 101 ? 11.287 -0.446 -21.169 1.00 97.19 101 TYR A CA 1
ATOM 797 C C . TYR A 1 101 ? 10.203 -1.399 -21.683 1.00 97.19 101 TYR A C 1
ATOM 799 O O . TYR A 1 101 ? 9.349 -1.018 -22.497 1.00 97.19 101 TYR A O 1
ATOM 807 N N . GLU A 1 102 ? 10.180 -2.596 -21.111 1.00 97.25 102 GLU A N 1
ATOM 808 C CA . GLU A 1 102 ? 9.153 -3.624 -21.288 1.00 97.25 102 GLU A CA 1
ATOM 809 C C . GLU A 1 102 ? 8.534 -3.999 -19.940 1.00 97.25 102 GLU A C 1
ATOM 811 O O . GLU A 1 102 ? 9.063 -3.645 -18.890 1.00 97.25 102 GLU A O 1
ATOM 816 N N . MET A 1 103 ? 7.345 -4.597 -19.948 1.00 97.50 103 MET A N 1
ATOM 817 C CA . MET A 1 103 ? 6.652 -4.948 -18.712 1.00 97.50 103 MET A CA 1
ATOM 818 C C . MET A 1 103 ? 7.423 -6.045 -17.983 1.00 97.50 103 MET A C 1
ATOM 820 O O . MET A 1 103 ? 7.701 -7.090 -18.556 1.00 97.50 103 MET A O 1
ATOM 824 N N . ASP A 1 104 ? 7.705 -5.799 -16.710 1.00 97.06 104 ASP A N 1
ATOM 825 C CA . ASP A 1 104 ? 8.295 -6.788 -15.813 1.00 97.06 104 ASP A CA 1
ATOM 826 C C . ASP A 1 104 ? 7.181 -7.589 -15.141 1.00 97.06 104 ASP A C 1
ATOM 828 O O . ASP A 1 104 ? 7.084 -8.801 -15.296 1.00 97.06 104 ASP A O 1
ATOM 832 N N . ALA A 1 105 ? 6.256 -6.879 -14.492 1.00 97.25 105 ALA A N 1
ATOM 833 C CA . ALA A 1 105 ? 5.146 -7.484 -13.778 1.00 97.25 105 ALA A CA 1
ATOM 834 C C . ALA A 1 105 ? 3.881 -6.627 -13.865 1.00 97.25 105 ALA A C 1
ATOM 836 O O . ALA A 1 105 ? 3.917 -5.393 -13.815 1.00 97.25 105 ALA A O 1
ATOM 837 N N . TYR A 1 106 ? 2.741 -7.304 -13.955 1.00 97.62 106 TYR A N 1
ATOM 838 C CA . TYR A 1 106 ? 1.424 -6.751 -13.687 1.00 97.62 106 TYR A CA 1
ATOM 839 C C . TYR A 1 106 ? 0.877 -7.399 -12.424 1.00 97.62 106 TYR A C 1
ATOM 841 O O . TYR A 1 106 ? 0.755 -8.618 -12.361 1.00 97.62 106 TYR A O 1
ATOM 849 N N . GLU A 1 107 ? 0.482 -6.597 -11.448 1.00 97.12 107 GLU A N 1
ATOM 850 C CA . GLU A 1 107 ? -0.053 -7.080 -10.183 1.00 97.12 107 GLU A CA 1
ATOM 851 C C . GLU A 1 107 ? -1.505 -6.641 -10.018 1.00 97.12 107 GLU A C 1
ATOM 853 O O . GLU A 1 107 ? -1.858 -5.480 -10.242 1.00 97.12 107 GLU A O 1
ATOM 858 N N . GLN A 1 108 ? -2.377 -7.552 -9.598 1.00 96.25 108 GLN A N 1
ATOM 859 C CA . GLN A 1 108 ? -3.740 -7.222 -9.202 1.00 96.25 108 GLN A CA 1
ATOM 860 C C . GLN A 1 108 ? -4.026 -7.763 -7.809 1.00 96.25 108 GLN A C 1
ATOM 862 O O . GLN A 1 108 ? -4.176 -8.966 -7.611 1.00 96.25 108 GLN A O 1
ATOM 867 N N . GLU A 1 109 ? -4.130 -6.838 -6.862 1.00 94.69 109 GLU A N 1
ATOM 868 C CA . GLU A 1 109 ? -4.418 -7.117 -5.461 1.00 94.69 109 GLU A CA 1
ATOM 869 C C . GLU A 1 109 ? -5.922 -6.966 -5.191 1.00 94.69 109 GLU A C 1
ATOM 871 O O . GLU A 1 109 ? -6.550 -5.974 -5.586 1.00 94.69 109 GLU A O 1
ATOM 876 N N . PHE A 1 110 ? -6.495 -7.951 -4.504 1.00 95.94 110 PHE A N 1
ATOM 877 C CA . PHE A 1 110 ? -7.846 -7.918 -3.966 1.00 95.94 110 PHE A CA 1
ATOM 878 C C . PHE A 1 110 ? -7.794 -8.055 -2.452 1.00 95.94 110 PHE A C 1
ATOM 880 O O . PHE A 1 110 ? -7.671 -9.168 -1.941 1.00 95.94 110 PHE A O 1
ATOM 887 N N . THR A 1 111 ? -7.902 -6.925 -1.756 1.00 96.50 111 THR A N 1
ATOM 888 C CA . THR A 1 111 ? -7.697 -6.877 -0.309 1.00 96.50 111 THR A CA 1
ATOM 889 C C . THR A 1 111 ? -8.891 -6.278 0.414 1.00 96.50 111 THR A C 1
ATOM 891 O O . THR A 1 111 ? -9.360 -5.189 0.073 1.00 96.50 111 THR A O 1
ATOM 894 N N . VAL A 1 112 ? -9.325 -6.957 1.476 1.00 97.50 112 VAL A N 1
ATOM 895 C CA . VAL A 1 112 ? -10.301 -6.446 2.442 1.00 97.50 112 VAL A CA 1
ATOM 896 C C . VAL A 1 112 ? -9.704 -6.533 3.844 1.00 97.50 112 VAL A C 1
ATOM 898 O O . VAL A 1 112 ? -9.338 -7.606 4.324 1.00 97.50 112 VAL A O 1
ATOM 901 N N . ASN A 1 113 ? -9.608 -5.387 4.519 1.00 97.81 113 ASN A N 1
ATOM 902 C CA . ASN A 1 113 ? -9.180 -5.304 5.912 1.00 97.81 113 ASN A CA 1
ATOM 903 C C . ASN A 1 113 ? -10.377 -4.952 6.801 1.00 97.81 113 ASN A C 1
ATOM 905 O O . ASN A 1 113 ? -11.009 -3.914 6.601 1.00 97.81 113 ASN A O 1
ATOM 909 N N . GLU A 1 114 ? -10.636 -5.750 7.832 1.00 98.19 114 GLU A N 1
ATOM 910 C CA . GLU A 1 114 ? -11.697 -5.513 8.813 1.00 98.19 114 GLU A CA 1
ATOM 911 C C . GLU A 1 114 ? -11.124 -5.339 10.226 1.00 98.19 114 GLU A C 1
ATOM 913 O O . GLU A 1 114 ? -10.143 -5.976 10.612 1.00 98.19 114 GLU A O 1
ATOM 918 N N . ASP A 1 115 ? -11.742 -4.462 11.015 1.00 98.31 115 ASP A N 1
ATOM 919 C CA . ASP A 1 115 ? -11.403 -4.202 12.415 1.00 98.31 115 ASP A CA 1
ATOM 920 C C . ASP A 1 115 ? -12.694 -4.070 13.225 1.00 98.31 115 ASP A C 1
ATOM 922 O O . ASP A 1 115 ? -13.481 -3.139 13.027 1.00 98.31 115 ASP A O 1
ATOM 926 N N . THR A 1 116 ? -12.922 -5.018 14.129 1.00 98.19 116 THR A N 1
ATOM 927 C CA . THR A 1 116 ? -14.106 -5.073 14.983 1.00 98.19 116 THR A CA 1
ATOM 928 C C . THR A 1 116 ? -13.698 -4.946 16.439 1.00 98.19 116 THR A C 1
ATOM 930 O O . THR A 1 116 ? -12.860 -5.698 16.920 1.00 98.19 116 THR A O 1
ATOM 933 N N . GLU A 1 117 ? -14.339 -4.043 17.182 1.00 98.31 117 GLU A N 1
ATOM 934 C CA . GLU A 1 117 ? -14.066 -3.850 18.604 1.00 98.31 117 GLU A CA 1
ATOM 935 C C . GLU A 1 117 ? -15.343 -3.746 19.438 1.00 98.31 117 GLU A C 1
ATOM 937 O O . GLU A 1 117 ? -16.236 -2.939 19.165 1.00 98.31 117 GLU A O 1
ATOM 942 N N . TRP A 1 118 ? -15.370 -4.491 20.541 1.00 98.25 118 TRP A N 1
ATOM 943 C CA . TRP A 1 118 ? -16.286 -4.272 21.653 1.00 98.25 118 TRP A CA 1
ATOM 944 C C . TRP A 1 118 ? -15.535 -3.675 22.838 1.00 98.25 118 TRP A C 1
ATOM 946 O O . TRP A 1 118 ? -14.456 -4.133 23.209 1.00 98.25 118 TRP A O 1
ATOM 956 N N . ALA A 1 119 ? -16.131 -2.681 23.493 1.00 98.25 119 ALA A N 1
ATOM 957 C CA . ALA A 1 119 ? -15.602 -2.163 24.746 1.00 98.25 119 ALA A CA 1
ATOM 958 C C . ALA A 1 119 ? -16.688 -2.033 25.808 1.00 98.25 119 ALA A C 1
ATOM 960 O O . ALA A 1 119 ? -17.810 -1.602 25.542 1.00 98.25 119 ALA A O 1
ATOM 961 N N . TYR A 1 120 ? -16.306 -2.360 27.037 1.00 98.19 120 TYR A N 1
ATOM 962 C CA . TYR A 1 120 ? -17.146 -2.257 28.220 1.00 98.19 120 TYR A CA 1
ATOM 963 C C . TYR A 1 120 ? -16.439 -1.390 29.246 1.00 98.19 120 TYR A C 1
ATOM 965 O O . TYR A 1 120 ? -15.261 -1.600 29.546 1.00 98.19 120 TYR A O 1
ATOM 973 N N . LYS A 1 121 ? -17.156 -0.422 29.804 1.00 98.38 121 LYS A N 1
ATOM 974 C CA . LYS A 1 121 ? -16.625 0.494 30.808 1.00 98.38 121 LYS A CA 1
ATOM 975 C C . LYS A 1 121 ? -17.570 0.578 31.997 1.00 98.38 121 LYS A C 1
ATOM 977 O O . LYS A 1 121 ? -18.779 0.716 31.826 1.00 98.38 121 LYS A O 1
ATOM 982 N N . LEU A 1 122 ? -17.003 0.529 33.197 1.00 98.38 122 LEU A N 1
ATOM 983 C CA . LEU A 1 122 ? -17.714 0.730 34.453 1.00 98.38 122 LEU A CA 1
ATOM 984 C C . LEU A 1 122 ? -16.878 1.630 35.362 1.00 98.38 122 LEU A C 1
ATOM 986 O O . LEU A 1 122 ? -15.802 1.229 35.802 1.00 98.38 122 LEU A O 1
ATOM 990 N N . ASP A 1 123 ? -17.405 2.807 35.686 1.00 98.56 123 ASP A N 1
ATOM 991 C CA . ASP A 1 123 ? -16.827 3.727 36.661 1.00 98.56 123 ASP A CA 1
ATOM 992 C C . ASP A 1 123 ? -17.748 3.833 37.885 1.00 98.56 123 ASP A C 1
ATOM 994 O O . ASP A 1 123 ? -18.959 4.043 37.779 1.00 98.56 123 ASP A O 1
ATOM 998 N N . LEU A 1 124 ? -17.164 3.711 39.075 1.00 98.06 124 LEU A N 1
ATOM 999 C CA . LEU A 1 124 ? -17.856 3.819 40.353 1.00 98.06 124 LEU A CA 1
ATOM 1000 C C . LEU A 1 124 ? -17.309 5.012 41.131 1.00 98.06 124 LEU A C 1
ATOM 1002 O O . LEU A 1 124 ? -16.105 5.125 41.370 1.00 98.06 124 LEU A O 1
ATOM 1006 N N . THR A 1 125 ? -18.209 5.882 41.575 1.00 98.50 125 THR A N 1
ATOM 1007 C CA . THR A 1 125 ? -17.904 7.002 42.469 1.00 98.50 125 THR A CA 1
ATOM 1008 C C . THR A 1 125 ? -18.709 6.860 43.756 1.00 98.50 125 THR A C 1
ATOM 1010 O O . THR A 1 125 ? -19.908 6.596 43.697 1.00 98.50 125 THR A O 1
ATOM 1013 N N . ASN A 1 126 ? -18.076 7.047 44.916 1.00 97.25 126 ASN A N 1
ATOM 1014 C CA . ASN A 1 126 ? -18.742 7.010 46.216 1.00 97.25 126 ASN A CA 1
ATOM 1015 C C . ASN A 1 126 ? -18.383 8.209 47.082 1.00 97.25 126 ASN A C 1
ATOM 1017 O O . ASN A 1 126 ? -17.223 8.384 47.456 1.00 97.25 126 ASN A O 1
ATOM 1021 N N . ASP A 1 127 ? -19.394 8.986 47.450 1.00 97.06 127 ASP A N 1
ATOM 1022 C CA . ASP A 1 127 ? -19.234 10.133 48.334 1.00 97.06 127 ASP A CA 1
ATOM 1023 C C . ASP A 1 127 ? -19.463 9.719 49.792 1.00 97.06 127 ASP A C 1
ATOM 1025 O O . ASP A 1 127 ? -20.538 9.273 50.194 1.00 97.06 127 ASP A O 1
ATOM 1029 N N . THR A 1 128 ? -18.434 9.856 50.617 1.00 94.56 128 THR A N 1
ATOM 1030 C CA . THR A 1 128 ? -18.451 9.487 52.037 1.00 94.56 128 THR A CA 1
ATOM 1031 C C . THR A 1 128 ? -17.953 10.630 52.904 1.00 94.56 128 THR A C 1
ATOM 1033 O O . THR A 1 128 ? -17.490 11.662 52.419 1.00 94.56 128 THR A O 1
ATOM 1036 N N . VAL A 1 129 ? -18.054 10.452 54.217 1.00 94.12 129 VAL A N 1
ATOM 1037 C CA . VAL A 1 129 ? -17.460 11.359 55.194 1.00 94.12 129 VAL A CA 1
ATOM 1038 C C . VAL A 1 129 ? -16.606 10.527 56.141 1.00 94.12 129 VAL A C 1
ATOM 1040 O O . VAL A 1 129 ? -17.102 9.587 56.762 1.00 94.12 129 VAL A O 1
ATOM 1043 N N . LEU A 1 130 ? -15.325 10.873 56.258 1.00 91.81 130 LEU A N 1
ATOM 1044 C CA . LEU A 1 130 ? -14.401 10.273 57.215 1.00 91.81 130 LEU A CA 1
ATOM 1045 C C . LEU A 1 130 ? -14.233 11.245 58.393 1.00 91.81 130 LEU A C 1
ATOM 1047 O O . LEU A 1 130 ? -13.521 12.247 58.303 1.00 91.81 130 LEU A O 1
ATOM 1051 N N . GLY A 1 131 ? -14.954 10.997 59.490 1.00 91.88 131 GLY A N 1
ATOM 1052 C CA . GLY A 1 131 ? -15.063 11.949 60.600 1.00 91.88 131 GLY A CA 1
ATOM 1053 C C . GLY A 1 131 ? -15.882 13.182 60.202 1.00 91.88 131 GLY A C 1
ATOM 1054 O O . GLY A 1 131 ? -17.093 13.083 60.035 1.00 91.88 131 GLY A O 1
ATOM 1055 N N . ASN A 1 132 ? -15.219 14.329 60.026 1.00 92.56 132 ASN A N 1
ATOM 1056 C CA . ASN A 1 132 ? -15.823 15.582 59.544 1.00 92.56 132 ASN A CA 1
ATOM 1057 C C . ASN A 1 132 ? -15.336 15.983 58.140 1.00 92.56 132 ASN A C 1
ATOM 1059 O O . ASN A 1 132 ? -15.681 17.061 57.660 1.00 92.56 132 ASN A O 1
ATOM 1063 N N . THR A 1 133 ? -14.537 15.136 57.488 1.00 95.19 133 THR A N 1
ATOM 1064 C CA . THR A 1 133 ? -13.940 15.425 56.180 1.00 95.19 133 THR A CA 1
ATOM 1065 C C . THR A 1 133 ? -14.706 14.683 55.082 1.00 95.19 133 THR A C 1
ATOM 1067 O O . THR A 1 133 ? -14.740 13.451 55.115 1.00 95.19 133 THR A O 1
ATOM 1070 N N . PRO A 1 134 ? -15.314 15.380 54.104 1.00 95.62 134 PRO A N 1
ATOM 1071 C CA . PRO A 1 134 ? -15.880 14.746 52.915 1.00 95.62 134 PRO A CA 1
ATOM 1072 C C . PRO A 1 134 ? -14.787 14.075 52.079 1.00 95.62 134 PRO A C 1
ATOM 1074 O O . PRO A 1 134 ? -13.734 14.667 51.839 1.00 95.62 134 PRO A O 1
ATOM 1077 N N . VAL A 1 135 ? -15.036 12.847 51.633 1.00 96.69 135 VAL A N 1
ATOM 1078 C CA . VAL A 1 135 ? -14.111 12.053 50.818 1.00 96.69 135 VAL A CA 1
ATOM 1079 C C . VAL A 1 135 ? -14.879 11.406 49.674 1.00 96.69 135 VAL A C 1
ATOM 1081 O O . VAL A 1 135 ? -15.873 10.720 49.908 1.00 96.69 135 VAL A O 1
ATOM 1084 N N . THR A 1 136 ? -14.376 11.560 48.452 1.00 97.56 136 THR A N 1
ATOM 1085 C CA . THR A 1 136 ? -14.913 10.891 47.263 1.00 97.56 136 THR A CA 1
ATOM 1086 C C . THR A 1 136 ? -13.955 9.795 46.819 1.00 97.56 136 THR A C 1
ATOM 1088 O O . THR A 1 136 ? -12.811 10.066 46.453 1.00 97.56 136 THR A O 1
ATOM 1091 N N . TRP A 1 137 ? -14.435 8.558 46.813 1.00 97.19 137 TRP A N 1
ATOM 1092 C CA . TRP A 1 137 ? -13.711 7.409 46.280 1.00 97.19 137 TRP A CA 1
ATOM 1093 C C . TRP A 1 137 ? -14.089 7.200 44.818 1.00 97.19 137 TRP A C 1
ATOM 1095 O O . TRP A 1 137 ? -15.269 7.270 44.477 1.00 97.19 137 TRP A O 1
ATOM 1105 N N . LYS A 1 138 ? -13.102 6.938 43.957 1.00 97.94 138 LYS A N 1
ATOM 1106 C CA . LYS A 1 138 ? -13.313 6.636 42.536 1.00 97.94 138 LYS A CA 1
ATOM 1107 C C . LYS A 1 138 ? -12.528 5.397 42.142 1.00 97.94 138 LYS A C 1
ATOM 1109 O O . LYS A 1 138 ? -11.353 5.283 42.478 1.00 97.94 138 LYS A O 1
ATOM 1114 N N . MET A 1 139 ? -13.178 4.499 41.422 1.00 97.94 139 MET A N 1
ATOM 1115 C CA . MET A 1 139 ? -12.568 3.318 40.816 1.00 97.94 139 MET A CA 1
ATOM 1116 C C . MET A 1 139 ? -13.217 3.081 39.456 1.00 97.94 139 MET A C 1
ATOM 1118 O O . MET A 1 139 ? -14.376 3.443 39.264 1.00 97.94 139 MET A O 1
ATOM 1122 N N . GLY A 1 140 ? -12.487 2.486 38.522 1.00 97.50 140 GLY A N 1
ATOM 1123 C CA . GLY A 1 140 ? -13.010 2.204 37.193 1.00 97.50 140 GLY A CA 1
ATOM 1124 C C . GLY A 1 140 ? -12.321 1.005 36.570 1.00 97.50 140 GLY A C 1
ATOM 1125 O O . GLY A 1 140 ? -11.175 0.695 36.902 1.00 97.50 140 GLY A O 1
ATOM 1126 N N . VAL A 1 141 ? -13.041 0.334 35.683 1.00 98.00 141 VAL A N 1
ATOM 1127 C CA . VAL A 1 141 ? -12.535 -0.757 34.856 1.00 98.00 141 VAL A CA 1
ATOM 1128 C C . VAL A 1 141 ? -13.002 -0.540 33.423 1.00 98.00 141 VAL A C 1
ATOM 1130 O O . VAL A 1 141 ? -14.136 -0.121 33.178 1.00 98.00 141 VAL A O 1
ATOM 1133 N N . LYS A 1 142 ? -12.109 -0.817 32.476 1.00 97.94 142 LYS A N 1
ATOM 1134 C CA . LYS A 1 142 ? -12.418 -0.879 31.054 1.00 97.94 142 LYS A CA 1
ATOM 1135 C C . LYS A 1 142 ? -11.838 -2.175 30.515 1.00 97.94 142 LYS A C 1
ATOM 1137 O O . LYS A 1 142 ? -10.700 -2.486 30.842 1.00 97.94 142 LYS A O 1
ATOM 1142 N N . VAL A 1 143 ? -12.631 -2.883 29.724 1.00 97.81 143 VAL A N 1
ATOM 1143 C CA . VAL A 1 143 ? -12.204 -4.065 28.972 1.00 97.81 143 VAL A CA 1
ATOM 1144 C C . VAL A 1 143 ? -12.496 -3.806 27.503 1.00 97.81 143 VAL A C 1
ATOM 1146 O O . VAL A 1 143 ? -13.541 -3.229 27.178 1.00 97.81 143 VAL A O 1
ATOM 1149 N N . ARG A 1 144 ? -11.570 -4.189 26.633 1.00 97.69 144 ARG A N 1
ATOM 1150 C CA . ARG A 1 144 ? -11.692 -4.127 25.178 1.00 97.69 144 ARG A CA 1
ATOM 1151 C C . ARG A 1 144 ? -11.374 -5.491 24.593 1.00 97.69 144 ARG A C 1
ATOM 1153 O O . ARG A 1 144 ? -10.453 -6.159 25.056 1.00 97.69 144 ARG A O 1
ATOM 1160 N N . ASP A 1 145 ? -12.146 -5.859 23.590 1.00 98.00 145 ASP A N 1
ATOM 1161 C CA . ASP A 1 145 ? -11.976 -7.069 22.802 1.00 98.00 145 ASP A CA 1
ATOM 1162 C C . ASP A 1 145 ? -12.004 -6.655 21.335 1.00 98.00 145 ASP A C 1
ATOM 1164 O O . ASP A 1 145 ? -12.987 -6.048 20.892 1.00 98.00 145 ASP A O 1
ATOM 1168 N N . ARG A 1 146 ? -10.894 -6.869 20.633 1.00 97.81 146 ARG A N 1
ATOM 1169 C CA . ARG A 1 146 ? -10.674 -6.384 19.273 1.00 97.81 146 ARG A CA 1
ATOM 1170 C C . ARG A 1 146 ? -10.153 -7.506 18.389 1.00 97.81 146 ARG A C 1
ATOM 1172 O O . ARG A 1 146 ? -9.176 -8.156 18.743 1.00 97.81 146 ARG A O 1
ATOM 1179 N N . GLU A 1 147 ? -10.765 -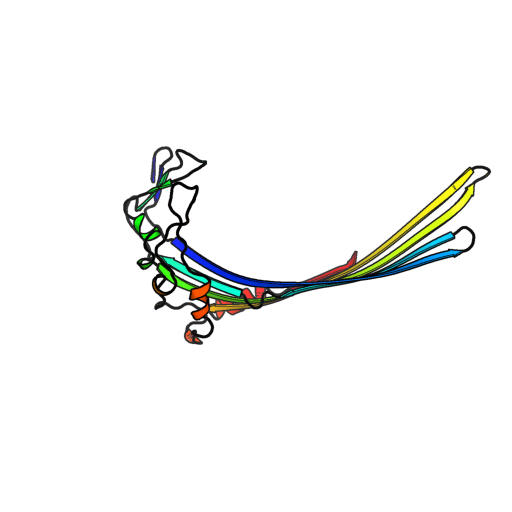7.651 17.225 1.00 98.25 147 GLU A N 1
ATOM 1180 C CA . GLU A 1 147 ? -10.362 -8.572 16.166 1.00 98.25 147 GLU A CA 1
ATOM 1181 C C . GLU A 1 147 ? -10.004 -7.755 14.924 1.00 98.25 147 GLU A C 1
ATOM 1183 O O . GLU A 1 147 ? -10.765 -6.879 14.504 1.00 98.25 147 GLU A O 1
ATOM 1188 N N . LYS A 1 148 ? -8.840 -8.037 14.338 1.00 97.81 148 LYS A N 1
ATOM 1189 C CA . LYS A 1 148 ? -8.421 -7.476 13.055 1.00 97.81 148 LYS A CA 1
ATOM 1190 C C . LYS A 1 148 ? -8.157 -8.599 12.066 1.00 97.81 148 LYS A C 1
ATOM 1192 O O . LYS A 1 148 ? -7.325 -9.462 12.343 1.00 97.81 148 LYS A O 1
ATOM 1197 N N . VAL A 1 149 ? -8.801 -8.538 10.908 1.00 98.12 149 VAL A N 1
ATOM 1198 C CA . VAL A 1 149 ? -8.649 -9.505 9.816 1.00 98.12 149 VAL A CA 1
ATOM 1199 C C . VAL A 1 149 ? -8.131 -8.782 8.576 1.00 98.12 149 VAL A C 1
ATOM 1201 O O . VAL A 1 149 ? -8.571 -7.673 8.273 1.00 98.12 149 VAL A O 1
ATOM 1204 N N . ARG A 1 150 ? -7.188 -9.405 7.872 1.00 96.88 150 ARG A N 1
ATOM 1205 C CA . ARG A 1 150 ? -6.804 -9.062 6.501 1.00 96.88 150 ARG A CA 1
ATOM 1206 C C . ARG A 1 150 ? -6.981 -10.308 5.644 1.00 96.88 150 ARG A C 1
ATOM 1208 O O . ARG A 1 150 ? -6.443 -11.351 6.010 1.00 96.88 150 ARG A O 1
ATOM 1215 N N . ASP A 1 151 ? -7.734 -10.159 4.562 1.00 96.50 151 ASP A N 1
ATOM 1216 C CA . ASP A 1 151 ? -7.897 -11.134 3.480 1.00 96.50 151 ASP A CA 1
ATOM 1217 C C . ASP A 1 151 ? -7.331 -10.497 2.208 1.00 96.50 151 ASP A C 1
ATOM 1219 O O . ASP A 1 151 ? -7.753 -9.396 1.833 1.00 96.50 151 ASP A O 1
ATOM 1223 N N . GLU A 1 152 ? -6.339 -11.143 1.608 1.00 95.06 152 GLU A N 1
ATOM 1224 C CA . GLU A 1 152 ? -5.594 -10.672 0.449 1.00 95.06 152 GLU A CA 1
ATOM 1225 C C . GLU A 1 152 ? -5.487 -11.769 -0.612 1.00 95.06 152 GLU A C 1
ATOM 1227 O O . GLU A 1 152 ? -5.010 -12.876 -0.377 1.00 95.06 152 GLU A O 1
ATOM 1232 N N . ASN A 1 153 ? -5.881 -11.428 -1.837 1.00 95.81 153 ASN A N 1
ATOM 1233 C CA . ASN A 1 153 ? -5.627 -12.253 -3.010 1.00 95.81 153 ASN A CA 1
ATOM 1234 C C . ASN A 1 153 ? -4.840 -11.423 -4.023 1.00 95.81 153 ASN A C 1
ATOM 1236 O O . ASN A 1 153 ? -5.395 -10.518 -4.650 1.00 95.81 153 ASN A O 1
ATOM 1240 N N . LEU A 1 154 ? -3.556 -11.729 -4.181 1.00 95.81 154 LEU A N 1
ATOM 1241 C CA . LEU A 1 154 ? -2.661 -11.083 -5.132 1.00 95.81 154 LEU A CA 1
ATOM 1242 C C . LEU A 1 154 ? -2.466 -11.983 -6.348 1.00 95.81 154 LEU A C 1
ATOM 1244 O O . LEU A 1 154 ? -2.196 -13.169 -6.207 1.00 95.81 154 LEU A O 1
ATOM 1248 N N . PHE A 1 155 ? -2.563 -11.413 -7.543 1.00 97.19 155 PHE A N 1
ATOM 1249 C CA . PHE A 1 155 ? -2.200 -12.084 -8.787 1.00 97.19 155 PHE A CA 1
ATOM 1250 C C . PHE A 1 155 ? -1.066 -11.330 -9.465 1.00 97.19 155 PHE A C 1
ATOM 1252 O O . PHE A 1 155 ? -1.195 -10.126 -9.682 1.00 97.19 155 PHE A O 1
ATOM 1259 N N . ILE A 1 156 ? -0.000 -12.046 -9.814 1.00 97.62 156 ILE A N 1
ATOM 1260 C CA . ILE A 1 156 ? 1.193 -11.508 -10.470 1.00 97.62 156 ILE A CA 1
ATOM 1261 C C . ILE A 1 156 ? 1.306 -12.152 -11.851 1.00 97.62 156 ILE A C 1
ATOM 1263 O O . ILE A 1 156 ? 1.307 -13.379 -11.966 1.00 97.62 156 ILE A O 1
ATOM 1267 N N . TRP A 1 157 ? 1.379 -11.334 -12.898 1.00 97.94 157 TRP A N 1
ATOM 1268 C CA . TRP A 1 157 ? 1.578 -11.795 -14.270 1.00 97.94 157 TRP A CA 1
ATOM 1269 C C . TRP A 1 157 ? 2.826 -11.184 -14.889 1.00 97.94 157 TRP A C 1
ATOM 1271 O O . TRP A 1 157 ? 3.057 -9.983 -14.762 1.00 97.94 157 TRP A O 1
ATOM 1281 N N . GLU A 1 158 ? 3.550 -11.993 -15.650 1.00 96.12 158 GLU A N 1
ATOM 1282 C CA . GLU A 1 158 ? 4.754 -11.608 -16.385 1.00 96.12 158 GLU A CA 1
ATOM 1283 C C . GLU A 1 158 ? 4.525 -11.858 -17.885 1.00 96.12 158 GLU A C 1
ATOM 1285 O O . GLU A 1 158 ? 3.962 -12.885 -18.282 1.00 96.12 158 GLU A O 1
ATOM 1290 N N . ARG A 1 159 ? 4.898 -10.895 -18.740 1.00 93.44 159 ARG A N 1
ATOM 1291 C CA . ARG A 1 159 ? 4.705 -10.994 -20.197 1.00 93.44 159 ARG A CA 1
ATOM 1292 C C . ARG A 1 159 ? 5.698 -10.125 -20.973 1.00 93.44 159 ARG A C 1
ATOM 1294 O O . ARG A 1 159 ? 5.614 -8.901 -20.932 1.00 93.44 159 ARG A O 1
ATOM 1301 N N . ASP A 1 160 ? 6.503 -10.776 -21.807 1.00 88.06 160 ASP A N 1
ATOM 1302 C CA . ASP A 1 160 ? 7.607 -10.160 -22.561 1.00 88.06 160 ASP A CA 1
ATOM 1303 C C . ASP A 1 160 ? 7.187 -9.248 -23.740 1.00 88.06 160 ASP A C 1
ATOM 1305 O O . ASP A 1 160 ? 8.016 -8.551 -24.313 1.00 88.06 160 ASP A O 1
ATOM 1309 N N . ASP A 1 161 ? 5.925 -9.256 -24.192 1.00 90.50 161 ASP A N 1
ATOM 1310 C CA . ASP A 1 161 ? 5.492 -8.529 -25.407 1.00 90.50 161 ASP A CA 1
ATOM 1311 C C . ASP A 1 161 ? 4.722 -7.224 -25.128 1.00 90.50 161 ASP A C 1
ATOM 1313 O O . ASP A 1 161 ? 3.994 -6.711 -25.986 1.00 90.50 161 ASP A O 1
ATOM 1317 N N . VAL A 1 162 ? 4.908 -6.653 -23.937 1.00 96.50 162 VAL A N 1
ATOM 1318 C CA . VAL A 1 162 ? 4.215 -5.442 -23.483 1.00 96.50 162 VAL A CA 1
ATOM 1319 C C . VAL A 1 162 ? 5.206 -4.288 -23.355 1.00 96.50 162 VAL A C 1
ATOM 1321 O O . VAL A 1 162 ? 5.874 -4.121 -22.340 1.00 96.50 162 VAL A O 1
ATOM 1324 N N . ALA A 1 163 ? 5.276 -3.439 -24.379 1.00 96.94 163 ALA A N 1
ATOM 1325 C CA . ALA A 1 163 ? 6.154 -2.271 -24.368 1.00 96.94 163 ALA A CA 1
ATOM 1326 C C . ALA A 1 163 ? 5.548 -1.108 -23.564 1.00 96.94 163 ALA A C 1
ATOM 1328 O O . ALA A 1 163 ? 4.370 -0.769 -23.729 1.00 96.94 163 ALA A O 1
ATOM 1329 N N . LEU A 1 164 ? 6.368 -0.398 -22.780 1.00 97.62 164 LEU A N 1
ATOM 1330 C CA . LEU A 1 164 ? 5.926 0.798 -22.048 1.00 97.62 164 LEU A CA 1
ATOM 1331 C C . LEU A 1 164 ? 5.329 1.858 -22.984 1.00 97.62 164 LEU A C 1
ATOM 1333 O O . LEU A 1 164 ? 4.376 2.549 -22.621 1.00 97.62 164 LEU A O 1
ATOM 1337 N N . THR A 1 165 ? 5.842 1.974 -24.211 1.00 97.38 165 THR A N 1
ATOM 1338 C CA . THR A 1 165 ? 5.382 2.956 -25.206 1.00 97.38 165 THR A CA 1
ATOM 1339 C C . THR A 1 165 ? 3.893 2.870 -25.539 1.00 97.38 165 THR A C 1
ATOM 1341 O O . THR A 1 165 ? 3.322 3.878 -25.955 1.00 97.38 165 THR A O 1
ATOM 1344 N N . ASP A 1 166 ? 3.252 1.719 -25.327 1.00 96.94 166 ASP A N 1
ATOM 1345 C CA . ASP A 1 166 ? 1.810 1.548 -25.539 1.00 96.94 166 ASP A CA 1
ATOM 1346 C C . ASP A 1 166 ? 0.963 2.120 -24.384 1.00 96.94 166 ASP A C 1
ATOM 1348 O O . ASP A 1 166 ? -0.235 2.371 -24.541 1.00 96.94 166 ASP A O 1
ATOM 1352 N N . TYR A 1 167 ? 1.590 2.398 -23.236 1.00 97.38 167 TYR A N 1
ATOM 1353 C CA . TYR A 1 167 ? 0.948 2.826 -21.989 1.00 97.38 167 TYR A CA 1
ATOM 1354 C C . TYR A 1 167 ? 1.393 4.218 -21.523 1.00 97.38 167 TYR A C 1
ATOM 1356 O O . TYR A 1 167 ? 1.214 4.582 -20.356 1.00 97.38 167 TYR A O 1
ATOM 1364 N N . ILE A 1 168 ? 1.918 5.046 -22.431 1.00 97.31 168 ILE A N 1
ATOM 1365 C CA . ILE A 1 168 ? 2.240 6.457 -22.171 1.00 97.31 168 ILE A CA 1
ATOM 1366 C C . ILE A 1 168 ? 1.276 7.393 -22.913 1.00 97.31 168 ILE A C 1
ATOM 1368 O O . ILE A 1 168 ? 0.911 7.156 -24.060 1.00 97.31 168 ILE A O 1
ATOM 1372 N N . ASN A 1 169 ? 0.897 8.516 -22.292 1.00 95.00 169 ASN A N 1
ATOM 1373 C CA . ASN A 1 169 ? 0.142 9.564 -23.002 1.00 95.00 169 ASN A CA 1
ATOM 1374 C C . ASN A 1 169 ? 1.046 10.366 -23.952 1.00 95.00 169 ASN A C 1
ATOM 1376 O O . ASN A 1 169 ? 0.634 10.770 -25.038 1.00 95.00 169 ASN A O 1
ATOM 1380 N N . ALA A 1 170 ? 2.272 10.636 -23.503 1.00 94.44 170 ALA A N 1
ATOM 1381 C CA . ALA A 1 170 ? 3.337 11.307 -24.233 1.00 94.44 170 ALA A CA 1
ATOM 1382 C C . ALA A 1 170 ? 4.661 11.078 -23.489 1.00 94.44 170 ALA A C 1
ATOM 1384 O O . ALA A 1 170 ? 4.660 10.861 -22.276 1.00 94.44 170 ALA A O 1
ATOM 1385 N N . ASN A 1 171 ? 5.793 11.200 -24.187 1.00 94.88 171 ASN A N 1
ATOM 1386 C CA . ASN A 1 171 ? 7.103 11.261 -23.536 1.00 94.88 171 ASN A CA 1
ATOM 1387 C C . ASN A 1 171 ? 7.351 12.673 -22.956 1.00 94.88 171 ASN A C 1
ATOM 1389 O O . ASN A 1 171 ? 8.159 13.447 -23.472 1.00 94.88 171 ASN A O 1
ATOM 1393 N N . SER A 1 172 ? 6.572 13.038 -21.934 1.00 95.19 172 SER A N 1
ATOM 1394 C CA . SER A 1 172 ? 6.555 14.371 -21.322 1.00 95.19 172 SER A CA 1
ATOM 1395 C C . SER A 1 172 ? 7.190 14.358 -19.936 1.00 95.19 172 SER A C 1
ATOM 1397 O O . SER A 1 172 ? 6.897 13.493 -19.113 1.00 95.19 172 SER A O 1
ATOM 1399 N N . GLN A 1 173 ? 8.035 15.353 -19.663 1.00 95.38 173 GLN A N 1
ATOM 1400 C CA . GLN A 1 173 ? 8.609 15.566 -18.335 1.00 95.38 173 GLN A CA 1
ATOM 1401 C C . GLN A 1 173 ? 7.588 16.204 -17.387 1.00 95.38 173 GLN A C 1
ATOM 1403 O O . GLN A 1 173 ? 6.840 17.098 -17.788 1.00 95.38 173 GLN A O 1
ATOM 1408 N N . ILE A 1 174 ? 7.632 15.826 -16.109 1.00 95.00 174 ILE A N 1
ATOM 1409 C CA . ILE A 1 174 ? 6.827 16.437 -15.050 1.00 95.00 174 ILE A CA 1
ATOM 1410 C C . ILE A 1 174 ? 7.208 17.914 -14.903 1.00 95.00 174 ILE A C 1
ATOM 1412 O O . ILE A 1 174 ? 8.336 18.274 -14.545 1.00 95.00 174 ILE A O 1
ATOM 1416 N N . SER A 1 175 ? 6.235 18.796 -15.123 1.00 95.31 175 SER A N 1
ATOM 1417 C CA . SER A 1 175 ? 6.421 20.236 -14.943 1.00 95.31 175 SER A CA 1
ATOM 1418 C C . SER A 1 175 ? 6.736 20.588 -13.483 1.00 95.31 175 SER A C 1
ATOM 1420 O O . SER A 1 175 ? 6.037 20.181 -12.559 1.00 95.31 175 SER A O 1
ATOM 1422 N N . GLY A 1 176 ? 7.760 21.419 -13.267 1.00 94.31 176 GLY A N 1
ATOM 1423 C CA . GLY A 1 176 ? 8.153 21.874 -11.928 1.00 94.31 176 GLY A CA 1
ATOM 1424 C C . GLY A 1 176 ? 8.928 20.837 -11.108 1.00 94.31 176 GLY A C 1
ATOM 1425 O O . GLY A 1 176 ? 9.097 21.022 -9.900 1.00 94.31 176 GLY A O 1
ATOM 1426 N N . TRP A 1 177 ? 9.415 19.768 -11.744 1.00 94.56 177 TRP A N 1
ATOM 1427 C CA . TRP A 1 177 ? 10.288 18.795 -11.100 1.00 94.56 177 TRP A CA 1
ATOM 1428 C C . TRP A 1 177 ? 11.542 19.461 -10.511 1.00 94.56 177 TRP A C 1
ATOM 1430 O O . TRP A 1 177 ? 12.177 20.317 -11.127 1.00 94.56 177 TRP A O 1
ATOM 1440 N N . ARG A 1 178 ? 11.871 19.105 -9.264 1.00 92.25 178 ARG A N 1
ATOM 1441 C CA . ARG A 1 178 ? 12.828 19.858 -8.428 1.00 92.25 178 ARG A CA 1
ATOM 1442 C C . ARG A 1 178 ? 14.243 19.281 -8.382 1.00 92.25 178 ARG A C 1
ATOM 1444 O O . ARG A 1 178 ? 15.141 19.970 -7.875 1.00 92.25 178 ARG A O 1
ATOM 1451 N N . MET A 1 179 ? 14.417 18.042 -8.844 1.00 92.62 179 MET A N 1
ATOM 1452 C CA . MET A 1 179 ? 15.710 17.350 -8.868 1.00 92.62 179 MET A CA 1
ATOM 1453 C C . MET A 1 179 ? 16.462 17.642 -10.172 1.00 92.62 179 MET A C 1
ATOM 1455 O O . MET A 1 179 ? 15.889 18.173 -11.119 1.00 92.62 179 MET A O 1
ATOM 1459 N N . ASN A 1 180 ? 17.760 17.334 -10.198 1.00 93.75 180 ASN A N 1
ATOM 1460 C CA . ASN A 1 180 ? 18.627 17.639 -11.340 1.00 93.75 180 ASN A CA 1
ATOM 1461 C C . ASN A 1 180 ? 18.391 16.719 -12.545 1.00 93.75 180 ASN A C 1
ATOM 1463 O O . ASN A 1 180 ? 18.604 17.142 -13.680 1.00 93.75 180 ASN A O 1
ATOM 1467 N N . ASN A 1 181 ? 17.962 15.482 -12.304 1.00 93.12 181 ASN A N 1
ATOM 1468 C CA . ASN A 1 181 ? 17.506 14.569 -13.348 1.00 93.12 181 ASN A CA 1
ATOM 1469 C C . ASN A 1 181 ? 16.032 14.817 -13.634 1.00 93.12 181 ASN A C 1
ATOM 1471 O O . ASN A 1 181 ? 15.285 14.993 -12.671 1.00 93.12 181 ASN A O 1
ATOM 1475 N N . PRO A 1 182 ? 15.603 14.834 -14.906 1.00 92.81 182 PRO A N 1
ATOM 1476 C CA . PRO A 1 182 ? 14.189 14.928 -15.234 1.00 92.81 182 PRO A CA 1
ATOM 1477 C C . PRO A 1 182 ? 13.433 13.701 -14.708 1.00 92.81 182 PRO A C 1
ATOM 1479 O O . PRO A 1 182 ? 14.006 12.628 -14.548 1.00 92.81 182 PRO A O 1
ATOM 1482 N N . MET A 1 183 ? 12.142 13.885 -14.454 1.00 92.94 183 MET A N 1
ATOM 1483 C CA . MET A 1 183 ? 11.187 12.810 -14.196 1.00 92.94 183 MET A CA 1
ATOM 1484 C C . MET A 1 183 ? 10.076 12.926 -15.231 1.00 92.94 183 MET A C 1
ATOM 1486 O O . MET A 1 183 ? 9.742 14.045 -15.634 1.00 92.94 183 MET A O 1
ATOM 1490 N N . PHE A 1 184 ? 9.513 11.803 -15.650 1.00 95.31 184 PHE A N 1
ATOM 1491 C CA . PHE A 1 184 ? 8.504 11.751 -16.698 1.00 95.31 184 PHE A CA 1
ATOM 1492 C C . PHE A 1 184 ? 7.123 11.373 -16.160 1.00 95.31 184 PHE A C 1
ATOM 1494 O O . PHE A 1 184 ? 6.988 10.885 -15.045 1.00 95.31 184 PHE A O 1
ATOM 1501 N N . GLU A 1 185 ? 6.083 11.679 -16.936 1.00 94.88 185 GLU A N 1
ATOM 1502 C CA . GLU A 1 185 ? 4.678 11.419 -16.584 1.00 94.88 185 GLU A CA 1
ATOM 1503 C C . GLU A 1 185 ? 4.236 9.963 -16.829 1.00 94.88 185 GLU A C 1
ATOM 1505 O O . GLU A 1 185 ? 3.073 9.632 -16.600 1.00 94.88 185 GLU A O 1
ATOM 1510 N N . TRP A 1 186 ? 5.127 9.117 -17.346 1.00 96.06 186 TRP A N 1
ATOM 1511 C CA . TRP A 1 186 ? 4.872 7.709 -17.631 1.00 96.06 186 TRP A CA 1
ATOM 1512 C C . TRP A 1 186 ? 5.384 6.785 -16.514 1.00 96.06 186 TRP A C 1
ATOM 1514 O O . TRP A 1 186 ? 6.319 7.173 -15.812 1.00 96.06 186 TRP A O 1
ATOM 1524 N N . PRO A 1 187 ? 4.806 5.575 -16.368 1.00 97.00 187 PRO A N 1
ATOM 1525 C CA . PRO A 1 187 ? 3.678 5.017 -17.133 1.00 97.00 187 PRO A CA 1
ATOM 1526 C C . PRO A 1 187 ? 2.325 5.675 -16.795 1.00 97.00 187 PRO A C 1
ATOM 1528 O O . PRO A 1 187 ? 2.166 6.331 -15.767 1.00 97.00 187 PRO A O 1
ATOM 1531 N N . SER A 1 188 ? 1.315 5.539 -17.665 1.00 95.94 188 SER A N 1
ATOM 1532 C CA . SER A 1 188 ? -0.018 6.102 -17.411 1.00 95.94 188 SER A CA 1
ATOM 1533 C C . SER A 1 188 ? -0.953 5.114 -16.715 1.00 95.94 188 SER A C 1
ATOM 1535 O O . SER A 1 188 ? -1.498 4.222 -17.360 1.00 95.94 188 SER A O 1
ATOM 1537 N N . ALA A 1 189 ? -1.287 5.398 -15.452 1.00 90.25 189 ALA A N 1
ATOM 1538 C CA . ALA A 1 189 ? -2.255 4.634 -14.647 1.00 90.25 189 ALA A CA 1
ATOM 1539 C C . ALA A 1 189 ? -3.608 4.380 -15.348 1.00 90.25 189 ALA A C 1
ATOM 1541 O O . ALA A 1 189 ? -4.293 3.389 -15.106 1.00 90.25 189 ALA A O 1
ATOM 1542 N N . GLY A 1 190 ? -4.055 5.331 -16.175 1.00 91.81 190 GLY A N 1
ATOM 1543 C CA . GLY A 1 190 ? -5.320 5.216 -16.900 1.00 91.81 190 GLY A CA 1
ATOM 1544 C C . GLY A 1 190 ? -5.245 4.256 -18.086 1.00 91.81 190 GLY A C 1
ATOM 1545 O O . GLY A 1 190 ? -6.234 3.583 -18.372 1.00 91.81 190 GLY A O 1
ATOM 1546 N N . LEU A 1 191 ? -4.092 4.193 -18.760 1.00 96.12 191 LEU A N 1
ATOM 1547 C CA . LEU A 1 191 ? -3.868 3.309 -19.903 1.00 96.12 191 LEU A C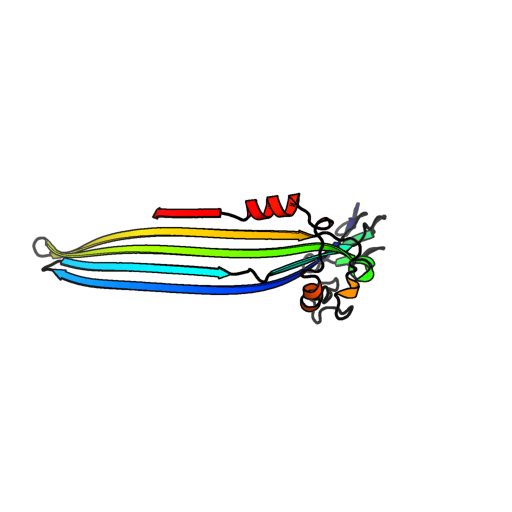A 1
ATOM 1548 C C . LEU A 1 191 ? -3.545 1.887 -19.441 1.00 96.12 191 LEU A C 1
ATOM 1550 O O . LEU A 1 191 ? -4.088 0.943 -20.006 1.00 96.12 191 LEU A O 1
ATOM 1554 N N . THR A 1 192 ? -2.744 1.725 -18.384 1.00 96.06 192 THR A N 1
ATOM 1555 C CA . THR A 1 192 ? -2.370 0.409 -17.829 1.00 96.06 192 THR A CA 1
ATOM 1556 C C . THR A 1 192 ? -3.565 -0.392 -17.322 1.00 96.06 192 THR A C 1
ATOM 1558 O O . THR A 1 192 ? -3.551 -1.619 -17.358 1.00 96.06 192 THR A O 1
ATOM 1561 N N . ARG A 1 193 ? -4.678 0.269 -16.974 1.00 94.56 193 ARG A N 1
ATOM 1562 C CA . ARG A 1 193 ? -5.958 -0.403 -16.694 1.00 94.56 193 ARG A CA 1
ATOM 1563 C C . ARG A 1 193 ? -6.410 -1.331 -17.834 1.00 94.56 193 ARG A C 1
ATOM 1565 O O . ARG A 1 193 ? -7.123 -2.294 -17.565 1.00 94.56 193 ARG A O 1
ATOM 1572 N N . ALA A 1 194 ? -6.031 -1.055 -19.084 1.00 94.50 194 ALA A N 1
ATOM 1573 C CA . ALA A 1 194 ? -6.387 -1.881 -20.236 1.00 94.50 194 ALA A CA 1
ATOM 1574 C C . ALA A 1 194 ? -5.754 -3.286 -20.213 1.00 94.50 194 ALA A C 1
ATOM 1576 O O . ALA A 1 194 ? -6.262 -4.163 -20.905 1.00 94.50 194 ALA A O 1
ATOM 1577 N N . LEU A 1 195 ? -4.709 -3.512 -19.407 1.00 95.12 195 LEU A N 1
ATOM 1578 C CA . LEU A 1 195 ? -4.079 -4.825 -19.227 1.00 95.12 195 LEU A CA 1
ATOM 1579 C C . LEU A 1 195 ? -4.946 -5.798 -18.409 1.00 95.12 195 LEU A C 1
ATOM 1581 O O . LEU A 1 195 ? -4.791 -7.015 -18.538 1.00 95.12 195 LEU A O 1
ATOM 1585 N N . ARG A 1 196 ? -5.910 -5.292 -17.622 1.00 93.56 196 ARG A N 1
ATOM 1586 C CA . ARG A 1 196 ? -6.797 -6.129 -16.797 1.00 93.56 196 ARG A CA 1
ATOM 1587 C C . ARG A 1 196 ? -7.548 -7.153 -17.639 1.00 93.56 196 ARG A C 1
ATOM 1589 O O . ARG A 1 196 ? -8.287 -6.800 -18.557 1.00 93.56 196 ARG A O 1
ATOM 1596 N N . GLY A 1 197 ? -7.412 -8.422 -17.264 1.00 92.56 197 GLY A N 1
ATOM 1597 C CA . GLY A 1 197 ? -8.089 -9.534 -17.932 1.00 92.56 197 GLY A CA 1
ATOM 1598 C C . GLY A 1 197 ? -7.563 -9.842 -19.336 1.00 92.56 197 GLY A C 1
ATOM 1599 O O . GLY A 1 197 ? -8.234 -10.555 -20.079 1.00 92.56 197 GLY A O 1
ATOM 1600 N N . THR A 1 198 ? -6.398 -9.306 -19.713 1.00 95.25 198 THR A N 1
ATOM 1601 C CA . THR A 1 198 ? -5.722 -9.679 -20.966 1.00 95.25 198 THR A CA 1
ATOM 1602 C C . THR A 1 198 ? -4.798 -10.882 -20.800 1.00 95.25 198 THR A C 1
ATOM 1604 O O . THR A 1 198 ? -4.416 -11.472 -21.808 1.00 95.25 198 THR A O 1
ATOM 1607 N N . PHE A 1 199 ? -4.460 -11.240 -19.558 1.00 95.69 199 PHE A N 1
ATOM 1608 C CA . PHE A 1 199 ? -3.545 -12.321 -19.204 1.00 95.69 199 PHE A CA 1
ATOM 1609 C C . PHE A 1 199 ? -4.156 -13.713 -19.333 1.00 95.69 199 PHE A C 1
ATOM 1611 O O . PHE A 1 199 ? -5.358 -13.929 -19.145 1.00 95.69 199 PHE A O 1
ATOM 1618 N N . THR A 1 200 ? -3.294 -14.655 -19.680 1.00 94.38 200 THR A N 1
ATOM 1619 C CA . THR A 1 200 ? -3.557 -16.085 -19.789 1.00 94.38 200 THR A CA 1
ATOM 1620 C C . THR A 1 200 ? -2.939 -16.820 -18.602 1.00 94.38 200 THR A C 1
ATOM 1622 O O . THR A 1 200 ? -2.207 -16.243 -17.804 1.00 94.38 200 THR A O 1
ATOM 1625 N N . ALA A 1 201 ? -3.298 -18.092 -18.424 1.00 93.56 201 ALA A N 1
ATOM 1626 C CA . ALA A 1 201 ? -2.856 -18.854 -17.257 1.00 93.56 201 ALA A CA 1
ATOM 1627 C C . ALA A 1 201 ? -1.349 -19.154 -17.276 1.00 93.56 201 ALA A C 1
ATOM 1629 O O . ALA A 1 201 ? -0.758 -19.293 -16.218 1.00 93.56 201 ALA A O 1
ATOM 1630 N N . ASP A 1 202 ? -0.736 -19.255 -18.456 1.00 94.75 202 ASP A N 1
ATOM 1631 C CA . ASP A 1 202 ? 0.699 -19.502 -18.621 1.00 94.75 202 ASP A CA 1
ATOM 1632 C C . ASP A 1 202 ? 1.584 -18.278 -18.347 1.00 94.75 202 ASP A C 1
ATOM 1634 O O . ASP A 1 202 ? 2.789 -18.436 -18.195 1.00 94.75 202 ASP A O 1
ATOM 1638 N N . GLU A 1 203 ? 0.987 -17.092 -18.244 1.00 96.25 203 GLU A N 1
ATOM 1639 C CA . GLU A 1 203 ? 1.660 -15.830 -17.902 1.00 96.25 203 GLU A CA 1
ATOM 1640 C C . GLU A 1 203 ? 1.545 -15.500 -16.407 1.00 96.25 203 GLU A C 1
ATOM 1642 O O . GLU A 1 203 ? 2.040 -14.472 -15.961 1.00 96.25 203 GLU A O 1
ATOM 1647 N N . LEU A 1 204 ? 0.831 -16.323 -15.632 1.00 97.00 204 LEU A N 1
ATOM 1648 C CA . LEU A 1 204 ? 0.698 -16.151 -14.189 1.00 97.00 204 LEU A CA 1
ATOM 1649 C C . LEU A 1 204 ? 1.952 -16.697 -13.498 1.00 97.00 204 LEU A C 1
ATOM 1651 O O . LEU A 1 204 ? 2.272 -17.879 -13.652 1.00 97.00 204 LEU A O 1
ATOM 1655 N N . ASP A 1 205 ? 2.596 -15.880 -12.667 1.00 96.88 205 ASP A N 1
ATOM 1656 C CA . ASP A 1 205 ? 3.562 -16.382 -11.692 1.00 96.88 205 ASP A CA 1
ATOM 1657 C C . ASP A 1 205 ? 2.791 -17.062 -10.552 1.00 96.88 205 ASP A C 1
ATOM 1659 O O . ASP A 1 205 ? 2.382 -16.431 -9.574 1.00 96.88 205 ASP A O 1
ATOM 1663 N N . GLU A 1 206 ? 2.524 -18.361 -10.718 1.00 95.31 206 GLU A N 1
ATOM 1664 C CA . GLU A 1 206 ? 1.781 -19.173 -9.748 1.00 95.31 206 GLU A CA 1
ATOM 1665 C C . GLU A 1 206 ? 2.473 -19.224 -8.380 1.00 95.31 206 GLU A C 1
ATOM 1667 O O . GLU A 1 206 ? 1.796 -19.179 -7.347 1.00 95.31 206 GLU A O 1
ATOM 1672 N N . ASP A 1 207 ? 3.805 -19.324 -8.363 1.00 93.75 207 ASP A N 1
ATOM 1673 C CA . ASP A 1 207 ? 4.574 -19.482 -7.131 1.00 93.75 207 ASP A CA 1
ATOM 1674 C C . ASP A 1 207 ? 4.600 -18.163 -6.345 1.00 93.75 207 ASP A C 1
ATOM 1676 O O . ASP A 1 207 ? 4.308 -18.177 -5.142 1.00 93.75 207 ASP A O 1
ATOM 1680 N N . GLY A 1 208 ? 4.874 -17.036 -7.016 1.00 92.38 208 GLY A N 1
ATOM 1681 C CA . GLY A 1 208 ? 4.830 -15.697 -6.421 1.00 92.38 208 GLY A CA 1
ATOM 1682 C C . GLY A 1 208 ? 3.430 -15.332 -5.931 1.00 92.38 208 GLY A C 1
ATOM 1683 O O . GLY A 1 208 ? 3.242 -15.056 -4.747 1.00 92.38 208 GLY A O 1
ATOM 1684 N N . THR A 1 209 ? 2.421 -15.473 -6.798 1.00 95.25 209 THR A N 1
ATOM 1685 C CA . THR A 1 209 ? 0.997 -15.245 -6.475 1.00 95.25 209 THR A CA 1
ATOM 1686 C C . THR A 1 209 ? 0.569 -16.010 -5.221 1.00 95.25 209 THR A C 1
ATOM 1688 O O . THR A 1 209 ? -0.030 -15.440 -4.305 1.00 95.25 209 THR A O 1
ATOM 1691 N N . ASN A 1 210 ? 0.861 -17.313 -5.156 1.00 93.56 210 ASN A N 1
ATOM 1692 C CA . ASN A 1 210 ? 0.434 -18.145 -4.034 1.00 93.56 210 ASN A CA 1
ATOM 1693 C C . ASN A 1 210 ? 1.196 -17.811 -2.746 1.00 93.56 210 ASN A C 1
ATOM 1695 O O . ASN A 1 210 ? 0.601 -17.812 -1.669 1.00 93.56 210 ASN A O 1
ATOM 1699 N N . PHE A 1 211 ? 2.501 -17.547 -2.830 1.00 93.19 211 PHE A N 1
ATOM 1700 C CA . PHE A 1 211 ? 3.281 -17.181 -1.653 1.00 93.19 211 PHE A CA 1
ATOM 1701 C C . PHE A 1 211 ? 2.825 -15.839 -1.072 1.00 93.19 211 PHE A C 1
ATOM 1703 O O . PHE A 1 211 ? 2.551 -15.772 0.128 1.00 93.19 211 PHE A O 1
ATOM 1710 N N . ASP A 1 212 ? 2.693 -14.812 -1.910 1.00 91.75 212 ASP A N 1
ATOM 1711 C CA . ASP A 1 212 ? 2.375 -13.458 -1.460 1.00 91.75 212 ASP A CA 1
ATOM 1712 C C . ASP A 1 212 ? 0.930 -13.336 -0.971 1.00 91.75 212 ASP A C 1
ATOM 1714 O O . ASP A 1 212 ? 0.706 -12.751 0.089 1.00 91.75 212 ASP A O 1
ATOM 1718 N N . SER A 1 213 ? -0.033 -13.993 -1.632 1.00 93.56 213 SER A N 1
ATOM 1719 C CA . SER A 1 213 ? -1.418 -14.053 -1.130 1.00 93.56 213 SER A CA 1
ATOM 1720 C C . SER A 1 213 ? -1.478 -14.681 0.269 1.00 93.56 213 SER A C 1
ATOM 1722 O O . SER A 1 213 ? -2.038 -14.112 1.202 1.00 93.56 213 SER A O 1
ATOM 1724 N N . LEU A 1 214 ? -0.819 -15.832 0.466 1.00 91.38 214 LEU A N 1
ATOM 1725 C CA . LEU A 1 214 ? -0.813 -16.518 1.765 1.00 91.38 214 LEU A CA 1
ATOM 1726 C C . LEU A 1 214 ? -0.048 -15.751 2.850 1.00 91.38 214 LEU A C 1
ATOM 1728 O O . LEU A 1 214 ? -0.336 -15.918 4.036 1.00 91.38 214 LEU A O 1
ATOM 1732 N N . ALA A 1 215 ? 0.966 -14.974 2.470 1.00 91.62 215 ALA A N 1
ATOM 1733 C CA . ALA A 1 215 ? 1.722 -14.140 3.396 1.00 91.62 215 ALA A CA 1
ATOM 1734 C C . ALA A 1 215 ? 0.950 -12.873 3.806 1.00 91.62 215 ALA A C 1
ATOM 1736 O O . ALA A 1 215 ? 1.199 -12.344 4.895 1.00 91.62 215 ALA A O 1
ATOM 1737 N N . GLY A 1 216 ? 0.036 -12.405 2.952 1.00 90.56 216 GLY A N 1
ATOM 1738 C CA . GLY A 1 216 ? -0.831 -11.253 3.184 1.00 90.56 216 GLY A CA 1
ATOM 1739 C C . GLY A 1 216 ? -1.927 -11.498 4.223 1.00 90.56 216 GLY A C 1
ATOM 1740 O O . GLY A 1 216 ? -2.253 -10.599 5.005 1.00 90.56 216 GLY A O 1
ATOM 1741 N N . ASP A 1 217 ? -2.440 -12.726 4.293 1.00 95.12 217 ASP A N 1
ATOM 1742 C CA . ASP A 1 217 ? -3.544 -13.099 5.176 1.00 95.12 217 ASP A CA 1
ATOM 1743 C C . ASP A 1 217 ? -3.150 -13.151 6.659 1.00 95.12 217 ASP A C 1
ATOM 1745 O O . ASP A 1 217 ? -2.209 -13.840 7.072 1.00 95.12 217 ASP A O 1
ATOM 1749 N N . TYR A 1 218 ? -3.934 -12.487 7.516 1.00 95.88 218 TYR A N 1
ATOM 1750 C CA . TYR A 1 218 ? -3.791 -12.641 8.964 1.00 95.88 218 TYR A CA 1
ATOM 1751 C C . TYR A 1 218 ? -5.067 -12.357 9.755 1.00 95.88 218 TYR A C 1
ATOM 1753 O O . TYR A 1 218 ? -5.963 -11.620 9.349 1.00 95.88 218 TYR A O 1
ATOM 1761 N N . THR A 1 219 ? -5.088 -12.885 10.979 1.00 97.19 219 THR A N 1
ATOM 1762 C CA . THR A 1 219 ? -6.058 -12.530 12.017 1.00 97.19 219 THR A CA 1
ATOM 1763 C C . THR A 1 219 ? -5.319 -12.224 13.314 1.00 97.19 219 THR A C 1
ATOM 1765 O O . THR A 1 219 ? -4.414 -12.962 13.711 1.00 97.19 219 THR A O 1
ATOM 1768 N N . ILE A 1 220 ? -5.674 -11.114 13.959 1.00 97.25 220 ILE A N 1
ATOM 1769 C CA . ILE A 1 220 ? -5.110 -10.678 15.237 1.00 97.25 220 ILE A CA 1
ATOM 1770 C C . ILE A 1 220 ? -6.250 -10.459 16.227 1.00 97.25 220 ILE A C 1
ATOM 1772 O O . ILE A 1 220 ? -7.107 -9.608 15.999 1.00 97.25 220 ILE A O 1
ATOM 1776 N N . ASP A 1 221 ? -6.176 -11.163 17.355 1.00 96.50 221 ASP A N 1
ATOM 1777 C CA . ASP A 1 221 ? -7.082 -11.012 18.492 1.00 96.50 221 ASP A CA 1
ATOM 1778 C C . ASP A 1 221 ? -6.377 -10.300 19.657 1.00 96.50 221 ASP A C 1
ATOM 1780 O O . ASP A 1 221 ? -5.323 -10.735 20.136 1.00 96.50 221 ASP A O 1
ATOM 1784 N N . GLU A 1 222 ? -6.969 -9.211 20.147 1.00 93.56 222 GLU A N 1
ATOM 1785 C CA . GLU A 1 222 ? -6.464 -8.406 21.261 1.00 93.56 222 GLU A CA 1
ATOM 1786 C C . GLU A 1 222 ? -7.524 -8.268 22.361 1.00 93.56 222 GLU A C 1
ATOM 1788 O O . GLU A 1 222 ? -8.560 -7.631 22.174 1.00 93.56 222 GLU A O 1
ATOM 1793 N N . MET A 1 223 ? -7.213 -8.773 23.559 1.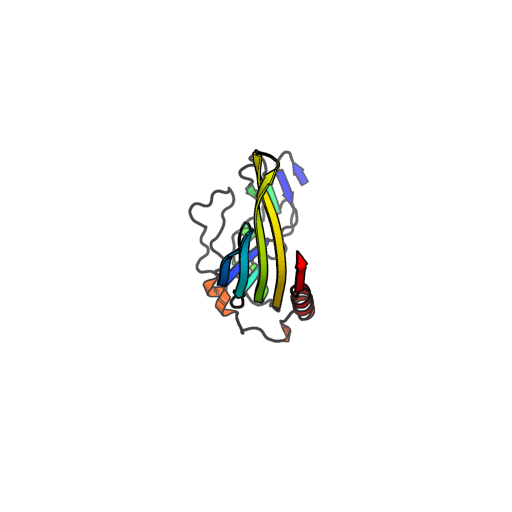00 90.25 223 MET A N 1
ATOM 1794 C CA . MET A 1 223 ? -8.012 -8.537 24.765 1.00 90.25 223 MET A CA 1
ATOM 1795 C C . MET A 1 223 ? -7.211 -7.703 25.771 1.00 90.25 223 MET A C 1
ATOM 1797 O O . MET A 1 223 ? -6.131 -8.118 26.202 1.00 90.25 223 MET A O 1
ATOM 1801 N N . ILE A 1 224 ? -7.730 -6.526 26.142 1.00 80.88 224 ILE A N 1
ATOM 1802 C CA . ILE A 1 224 ? -7.063 -5.541 27.022 1.00 80.88 224 ILE A CA 1
ATOM 1803 C C . ILE A 1 224 ? -7.990 -5.092 28.148 1.00 80.88 224 ILE A C 1
ATOM 1805 O O . ILE A 1 224 ? -9.157 -4.745 27.857 1.00 80.88 224 ILE A O 1
#

pLDDT: mean 95.33, std 2.83, range [80.88, 98.62]

Foldseek 3Di:
DDDPQKDFDQKDKDKDKDKDWDKDKDKDKDKDWDWDDDPQKIKTKMKMKIKMKIWGQPMKMWMKMFDMHGGTRLWMWGCVPVVFIDIDGPNPCLVLDLQRIFTAKMKGKTKMKMKIKMKIKMKMWGWDDDPNRIDIDIDMDMKMKMKIWMQMQMWMFGDGPGGQVQQPPDSAWDPPDDHPDTDGPDRHPVRVVVCPPVDDPVRTPPVCRVVVRVVRTDMDIDID

Radius of gyration: 29.19 Å; chains: 1; bounding box: 64×41×86 Å

Secondary structure (DSSP, 8-state):
-EETTEEEEEEE--EEEEEEEEEEEEEEEEEEEEEEEETTEEEEEEEEEEEEEEEEEEEEEEEEEEPPEEEEEEEEEE-SSTTS-EEESTT-GGGG-GGGEEEEEEEEEEEEEEEEEEEEEEEEEEEEEETTEEEEEEEEEEEEEEEEEEEEEEEEE--TT-BGGGG-S-S-BPTT--SSS--B--S-HHHHGGGTT---GGGB-HHHHHHHHHHH-EEEEEE-

Sequence (224 aa):
SVDGNLYNFNFAEADVEVRQREETRKIQTYALGGKTFAGNWTVDYEVSYAYAEEDDSNNHDVAFRSDDMEGDGIVVWDNSDPQKPKLSGTGIDFLYDPASYEMDAYEQEFTVNEDTEWAYKLDLTNDTVLGNTPVTWKMGVKVRDREKVRDENLFIWERDDVALTDYINANSQISGWRMNNPMFEWPSAGLTRALRGTFTADELDEDGTNFDSLAGDYTIDEMI